Protein AF-A0A7C7WQS4-F1 (afdb_monomer)

Foldseek 3Di:
DWADPDPFKIWADPDPVVQVVCVVVVRGDFTWIWGADPVRDIDTDGHDRDDDDDDDDDDDDDDDDDDDDDDDDDDDDDDDDDDDDDDDDPDDPPDPVQDAFEEEEDQADPVLLVVLCVVVVHHYHYDPALLVGLEYEYEPVVVVVCDPRNVVNVVNVRHYHYFPDNHSVRSNVVVCVVSVVCPPDPVVLVVQVVVLVVQLVVQVVPDFKDKGFQDDPVSQVVSCVVLVVSVWDKDWDDDPPRITMMTGDD

pLDDT: mean 75.95, std 20.54, range [30.64, 96.19]

Sequence (250 aa):
MIEIQTRDRIAVHLDVAGAVDSLLRGNPLPPEIRSRDEAGEIRIEKGKPAFGRNRDPQGIRRTRGVEPQDSRQGRAAPQKAESDASGFTRSSDQKREHEVIRIYPYGVARNRLQQAAKRLGVPIVVEKNAGDAQVVVTLRTYFRKRQRPIVDAENSGVPVYVLRSNTVNQIERFLSGLFNLDVPRAKSDEDALRQTQDAIDAVLQGERWVELSPASSYIRRLQHQMARQADLQSYSHGKDPNRRVRIYRE

Nearest PDB structures (foldseek):
  7zw0-assembly1_sh  TM=4.831E-01  e=2.381E-03  Saccharomyces cerevisiae W303
  2fph-assembly1_X  TM=7.756E-01  e=1.360E-01  Streptococcus pneumoniae R6
  6yef-assembly1_h  TM=6.505E-01  e=9.912E-02  Staphylococcus aureus subsp. aureus NCTC 8325
  4v61-assembly1_AH  TM=5.668E-01  e=6.600E-01  Spinacia oleracea
  6tcb-assembly1_B  TM=5.937E-01  e=1.703E+00  Pseudomonas aeruginosa PAO1

Mean predicted aligned error: 20.78 Å

Radius of gyration: 27.92 Å; Cα contacts (8 Å, |Δi|>4): 337; chains: 1; bounding box: 64×48×82 Å

Secondary structure (DSSP, 8-state):
-EEEEETTEEEE-S-HHHHHHHHHTT-PPPPEEEEE-TTSPEEEEEPPP---S---------------------------------------SS------EEEEEESS-HHHHHHHHHHHT--EEE-SSSTT-SEEEEEHHHHTTT-HHHHHHHHTT--EEEESS--HHHHHHHHHHHTT----SHHHHHHHHHHHHHHHHHHHHT-SEEEPPP--HHHHHHHHHHHHHTT-EEEEES-TTS-EEEEE--

Solvent-accessible surface area (backbone atoms only — not comparable to full-atom values): 15326 Å² total; per-residue (Å²): 74,78,46,80,77,48,100,51,31,35,35,37,34,89,53,47,66,63,38,50,53,26,44,76,71,73,55,55,61,56,27,38,31,40,35,50,48,98,88,68,52,79,48,80,44,83,36,72,49,90,65,84,89,83,81,85,90,84,88,80,88,87,79,89,86,83,84,88,88,89,86,90,83,89,83,84,84,88,84,89,81,87,78,90,78,88,77,87,76,100,75,78,82,90,71,75,70,70,68,70,44,32,32,14,59,45,89,38,58,66,70,44,51,53,51,26,27,63,74,71,71,50,53,68,41,80,42,94,45,51,87,82,18,66,31,36,36,29,30,53,77,52,59,77,63,59,42,66,68,55,47,54,21,55,75,69,72,30,52,75,45,72,36,92,56,88,42,48,72,54,46,34,56,47,52,29,60,72,71,65,46,77,75,64,54,70,62,51,52,55,51,52,52,51,53,46,52,56,39,51,52,44,30,73,75,66,39,64,58,41,77,53,74,60,45,55,75,70,55,47,53,52,49,49,48,53,36,50,75,70,78,33,50,67,50,77,48,76,56,86,79,66,20,22,46,34,42,34,53,134

Structure (mmCIF, N/CA/C/O backbone):
data_AF-A0A7C7WQS4-F1
#
_entry.id   AF-A0A7C7WQS4-F1
#
loop_
_atom_site.group_PDB
_atom_site.id
_atom_site.type_symbol
_atom_site.label_atom_id
_atom_site.label_alt_id
_atom_site.label_comp_id
_atom_site.label_asym_id
_atom_site.label_entity_id
_atom_site.label_seq_id
_atom_site.pdbx_PDB_ins_code
_atom_site.Cartn_x
_atom_site.Cartn_y
_atom_site.Cartn_z
_atom_site.occupancy
_atom_site.B_iso_or_equiv
_atom_site.auth_seq_id
_atom_site.auth_comp_id
_atom_site.auth_asym_id
_atom_site.auth_atom_id
_atom_site.pdbx_PDB_model_num
ATOM 1 N N . MET A 1 1 ? 17.959 -15.221 20.290 1.00 81.56 1 MET A N 1
ATOM 2 C CA . MET A 1 1 ? 17.811 -14.225 19.202 1.00 81.56 1 MET A CA 1
ATOM 3 C C . MET A 1 1 ? 18.790 -13.100 19.470 1.00 81.56 1 MET A C 1
ATOM 5 O O . MET A 1 1 ? 18.904 -12.710 20.625 1.00 81.56 1 MET A O 1
ATOM 9 N N . ILE A 1 2 ? 19.502 -12.611 18.456 1.00 83.69 2 ILE A N 1
ATOM 10 C CA . ILE A 1 2 ? 20.471 -11.518 18.609 1.00 83.69 2 ILE A CA 1
ATOM 11 C C . ILE A 1 2 ? 20.010 -10.357 17.731 1.00 83.69 2 ILE A C 1
ATOM 13 O O . ILE A 1 2 ? 19.788 -10.542 16.539 1.00 83.69 2 ILE A O 1
ATOM 17 N N . GLU A 1 3 ? 19.852 -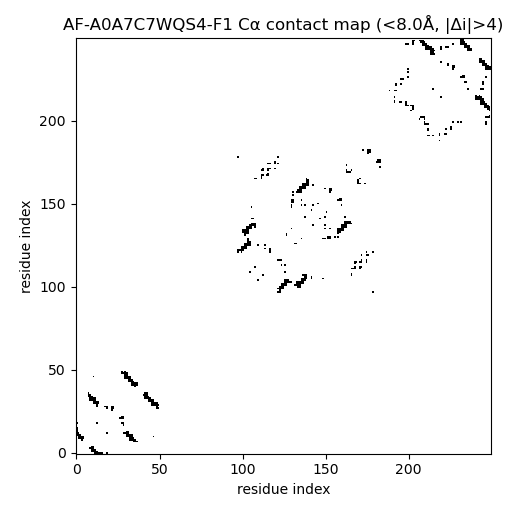9.179 18.323 1.00 83.25 3 GLU A N 1
ATOM 18 C CA . GLU A 1 3 ? 19.519 -7.934 17.638 1.00 83.25 3 GLU A CA 1
ATOM 19 C C . GLU A 1 3 ? 20.734 -7.002 17.690 1.00 83.25 3 GLU A C 1
ATOM 21 O O . GLU A 1 3 ? 21.254 -6.682 18.760 1.00 83.25 3 GLU A O 1
ATOM 26 N N . ILE A 1 4 ? 21.212 -6.577 16.523 1.00 86.12 4 ILE A N 1
ATOM 27 C CA . ILE A 1 4 ? 22.352 -5.664 16.411 1.00 86.12 4 ILE A CA 1
ATOM 28 C C . ILE A 1 4 ? 21.823 -4.233 16.537 1.00 86.12 4 ILE A C 1
ATOM 30 O O . ILE A 1 4 ? 21.069 -3.784 15.676 1.00 86.12 4 ILE A O 1
ATOM 34 N N . GLN A 1 5 ? 22.207 -3.518 17.600 1.00 80.44 5 GLN A N 1
ATOM 35 C CA . GLN A 1 5 ? 21.802 -2.120 17.804 1.00 80.44 5 GLN A CA 1
ATOM 36 C C . GLN A 1 5 ? 22.812 -1.155 17.179 1.00 80.44 5 GLN A C 1
ATOM 38 O O . GLN A 1 5 ? 22.435 -0.241 16.450 1.00 80.44 5 GLN A O 1
ATOM 43 N N . THR A 1 6 ? 24.100 -1.365 17.447 1.00 83.75 6 THR A N 1
ATOM 44 C CA . THR A 1 6 ? 25.217 -0.647 16.817 1.00 83.75 6 THR A CA 1
ATOM 45 C C . THR A 1 6 ? 26.385 -1.610 16.605 1.00 83.75 6 THR A C 1
ATOM 47 O O . THR A 1 6 ? 26.329 -2.759 17.043 1.00 83.75 6 THR A O 1
ATOM 50 N N . ARG A 1 7 ? 27.453 -1.156 15.935 1.00 82.88 7 ARG A N 1
ATOM 51 C CA . ARG A 1 7 ? 28.647 -1.977 15.661 1.00 82.88 7 ARG A CA 1
ATOM 52 C C . ARG A 1 7 ? 29.225 -2.630 16.924 1.00 82.88 7 ARG A C 1
ATOM 54 O O . ARG A 1 7 ? 29.624 -3.786 16.869 1.00 82.88 7 ARG A O 1
ATOM 61 N N . ASP A 1 8 ? 29.173 -1.916 18.047 1.00 83.81 8 ASP A N 1
ATOM 62 C CA . ASP A 1 8 ? 29.753 -2.338 19.325 1.00 83.81 8 ASP A CA 1
ATOM 63 C C . ASP A 1 8 ? 28.692 -2.622 20.404 1.00 83.81 8 ASP A C 1
ATOM 65 O O . ASP A 1 8 ? 29.016 -2.713 21.587 1.00 83.81 8 ASP A O 1
ATOM 69 N N . ARG A 1 9 ? 27.410 -2.761 20.026 1.00 84.38 9 ARG A N 1
ATOM 70 C CA . ARG A 1 9 ? 26.302 -3.019 20.961 1.00 84.38 9 ARG A CA 1
ATOM 71 C C . ARG A 1 9 ? 25.269 -3.973 20.375 1.00 84.38 9 ARG A C 1
ATOM 73 O O . ARG A 1 9 ? 24.619 -3.673 19.372 1.00 84.38 9 ARG A O 1
ATOM 80 N N . ILE A 1 10 ? 25.038 -5.077 21.074 1.00 87.94 10 ILE A N 1
ATOM 81 C CA . ILE A 1 10 ? 24.071 -6.106 20.690 1.00 87.94 10 ILE A CA 1
ATOM 82 C C . ILE A 1 10 ? 23.104 -6.408 21.835 1.00 87.94 10 ILE A C 1
ATOM 84 O O . ILE A 1 10 ? 23.468 -6.350 23.008 1.00 87.94 10 ILE A O 1
ATOM 88 N N . ALA A 1 11 ? 21.866 -6.738 21.492 1.00 87.12 11 ALA A N 1
ATOM 89 C CA . ALA A 1 11 ? 20.853 -7.237 22.407 1.00 87.12 11 ALA A CA 1
ATOM 90 C C . ALA A 1 11 ? 20.684 -8.746 22.193 1.00 87.12 11 ALA A C 1
ATOM 92 O O . ALA A 1 11 ? 20.449 -9.210 21.080 1.00 87.12 11 ALA A O 1
ATOM 93 N N . VAL A 1 12 ? 20.824 -9.522 23.260 1.00 85.50 12 VAL A N 1
ATOM 94 C CA . VAL A 1 12 ? 20.816 -10.981 23.243 1.00 85.50 12 VAL A CA 1
ATOM 95 C C . VAL A 1 12 ? 19.625 -11.475 24.052 1.00 85.50 12 VAL A C 1
ATOM 97 O O . VAL A 1 12 ? 19.514 -11.242 25.253 1.00 85.50 12 VAL A O 1
ATOM 100 N N . HIS A 1 13 ? 18.735 -12.198 23.388 1.00 84.12 13 HIS A N 1
ATOM 101 C CA . HIS A 1 13 ? 17.693 -12.987 24.029 1.00 84.12 13 HIS A CA 1
ATOM 102 C C . HIS A 1 13 ? 18.191 -14.422 24.172 1.00 84.12 13 HIS A C 1
ATOM 104 O O . HIS A 1 13 ? 18.324 -15.123 23.159 1.00 84.12 13 HIS A O 1
ATOM 110 N N . LEU A 1 14 ? 18.473 -14.821 25.416 1.00 80.06 14 LEU A N 1
ATOM 111 C CA . LEU A 1 14 ? 18.965 -16.155 25.776 1.00 80.06 14 LEU A CA 1
ATOM 112 C C . LEU A 1 14 ? 17.971 -17.252 25.375 1.00 80.06 14 LEU A C 1
ATOM 114 O O . LEU A 1 14 ? 18.359 -18.215 24.723 1.00 80.06 14 LEU A O 1
ATOM 118 N N . ASP A 1 15 ? 16.687 -17.061 25.693 1.00 83.12 15 ASP A N 1
ATOM 119 C CA . ASP A 1 15 ? 15.608 -17.946 25.254 1.00 83.12 15 ASP A CA 1
ATOM 120 C C . ASP A 1 15 ? 14.934 -17.382 24.000 1.00 83.12 15 ASP A C 1
ATOM 122 O O . ASP A 1 15 ? 14.201 -16.391 24.041 1.00 83.12 15 ASP A O 1
ATOM 126 N N . VAL A 1 16 ? 15.214 -18.014 22.862 1.00 81.31 16 VAL A N 1
ATOM 127 C CA . VAL A 1 16 ? 14.674 -17.605 21.562 1.00 81.31 16 VAL A CA 1
ATOM 128 C C . VAL A 1 16 ? 13.174 -17.866 21.486 1.00 81.31 16 VAL A C 1
ATOM 130 O O . VAL A 1 16 ? 12.436 -16.995 21.028 1.00 81.31 16 VAL A O 1
ATOM 133 N N . ALA A 1 17 ? 12.726 -19.038 21.938 1.00 81.00 17 ALA A N 1
ATOM 134 C CA . ALA A 1 17 ? 11.334 -19.452 21.826 1.00 81.00 17 ALA A CA 1
ATOM 135 C C . ALA A 1 17 ? 10.453 -18.602 22.746 1.00 81.00 17 ALA A C 1
ATOM 137 O O . ALA A 1 17 ? 9.469 -18.021 22.286 1.00 81.00 17 ALA A O 1
ATOM 138 N N . GLY A 1 18 ? 10.868 -18.432 24.006 1.00 81.50 18 GLY A N 1
ATOM 139 C CA . GLY A 1 18 ? 10.177 -17.572 24.962 1.00 81.50 18 GLY A CA 1
ATOM 140 C C . GLY A 1 18 ? 10.159 -16.103 24.540 1.00 81.50 18 GLY A C 1
ATOM 141 O O . GLY A 1 18 ? 9.138 -15.434 24.698 1.00 81.50 18 GLY A O 1
ATOM 142 N N . ALA A 1 19 ? 11.242 -15.588 23.945 1.00 79.62 19 ALA A N 1
ATOM 143 C CA . ALA A 1 19 ? 11.277 -14.211 23.454 1.00 79.62 19 ALA A CA 1
ATOM 144 C C . ALA A 1 19 ? 10.326 -13.981 22.272 1.00 79.62 19 ALA A C 1
ATOM 146 O O . ALA A 1 19 ? 9.640 -12.960 22.252 1.00 79.62 19 ALA A O 1
ATOM 147 N N . VAL A 1 20 ? 10.249 -14.916 21.319 1.00 78.56 20 VAL A N 1
ATOM 148 C CA . VAL A 1 20 ? 9.335 -14.817 20.170 1.00 78.56 20 VAL A CA 1
ATOM 149 C C . VAL A 1 20 ? 7.883 -14.965 20.616 1.00 78.56 20 VAL A C 1
ATOM 151 O O . VAL A 1 20 ? 7.063 -14.126 20.258 1.00 78.56 20 VAL A O 1
ATOM 154 N N . ASP A 1 21 ? 7.562 -15.961 21.444 1.00 80.12 21 ASP A N 1
ATOM 155 C CA . ASP A 1 21 ? 6.203 -16.167 21.961 1.00 80.12 21 ASP A CA 1
ATOM 156 C C . ASP A 1 21 ? 5.728 -14.961 22.790 1.00 80.12 21 ASP A C 1
ATOM 158 O O . ASP A 1 21 ? 4.644 -14.424 22.562 1.00 80.12 21 ASP A O 1
ATOM 162 N N . SER A 1 22 ? 6.578 -14.436 23.676 1.00 77.75 22 SER A N 1
ATOM 163 C CA . SER A 1 22 ? 6.242 -13.264 24.493 1.00 77.75 22 SER A CA 1
ATOM 164 C C . SER A 1 22 ? 6.134 -11.979 23.659 1.00 77.75 22 SER A C 1
ATOM 166 O O . SER A 1 22 ? 5.290 -11.125 23.939 1.00 77.75 22 SER A O 1
ATOM 168 N N . LEU A 1 23 ? 6.933 -11.848 22.593 1.00 81.06 23 LEU A N 1
ATOM 169 C CA . LEU A 1 23 ? 6.825 -10.753 21.626 1.00 81.06 23 LEU A CA 1
ATOM 170 C C . LEU A 1 23 ? 5.518 -10.837 20.821 1.00 81.06 23 LEU A C 1
ATOM 172 O O . LEU A 1 23 ? 4.841 -9.820 20.667 1.00 81.06 23 LEU A O 1
ATOM 176 N N . LEU A 1 24 ? 5.125 -12.035 20.375 1.00 82.12 24 LEU A N 1
ATOM 177 C CA . LEU A 1 24 ? 3.849 -12.283 19.694 1.00 82.12 24 LEU A CA 1
ATOM 178 C C . LEU A 1 24 ? 2.644 -12.041 20.620 1.00 82.12 24 LEU A C 1
ATOM 180 O O . LEU A 1 24 ? 1.609 -11.562 20.162 1.00 82.12 24 LEU A O 1
ATOM 184 N N . ARG A 1 25 ? 2.794 -12.286 21.929 1.00 79.38 25 ARG A N 1
ATOM 185 C CA . ARG A 1 25 ? 1.792 -11.984 22.971 1.00 79.38 25 ARG A CA 1
ATOM 186 C C . ARG A 1 25 ? 1.810 -10.529 23.462 1.00 79.38 25 ARG A C 1
ATOM 188 O O . ARG A 1 25 ? 1.009 -10.169 24.321 1.00 79.38 25 ARG A O 1
ATOM 195 N N . GLY A 1 26 ? 2.703 -9.685 22.940 1.00 75.06 26 GLY A N 1
ATOM 196 C CA . GLY A 1 26 ? 2.774 -8.257 23.270 1.00 75.06 26 GLY A CA 1
ATOM 197 C C . GLY A 1 26 ? 3.474 -7.905 24.592 1.00 75.06 26 GLY A C 1
ATOM 198 O O . GLY A 1 26 ? 3.412 -6.749 25.005 1.00 75.06 26 GLY A O 1
ATOM 199 N N . ASN A 1 27 ? 4.167 -8.853 25.230 1.00 77.25 27 ASN A N 1
ATOM 200 C CA . ASN A 1 27 ? 4.917 -8.671 26.478 1.00 77.25 27 ASN A CA 1
ATOM 201 C C . ASN A 1 27 ? 6.396 -9.069 26.284 1.00 77.25 27 ASN A C 1
ATOM 203 O O . ASN A 1 27 ? 6.797 -10.147 26.705 1.00 77.25 27 ASN A O 1
ATOM 207 N N . PRO A 1 28 ? 7.241 -8.243 25.648 1.00 78.00 28 PRO A N 1
ATOM 208 C CA . PRO A 1 28 ? 8.604 -8.614 25.306 1.00 78.00 28 PRO A CA 1
ATOM 209 C C . PRO A 1 28 ? 9.455 -8.803 26.563 1.00 78.00 28 PRO A C 1
ATOM 211 O O . PRO A 1 28 ? 9.459 -7.967 27.471 1.00 78.00 28 PRO A O 1
ATOM 214 N N . LEU A 1 29 ? 10.217 -9.896 26.582 1.00 77.12 29 LEU A N 1
ATOM 215 C CA . LEU A 1 29 ? 11.184 -10.168 27.636 1.00 77.12 29 LEU A CA 1
ATOM 216 C C . LEU A 1 29 ? 12.372 -9.195 27.536 1.00 77.12 29 LEU A C 1
ATOM 218 O O . LEU A 1 29 ? 12.799 -8.863 26.425 1.00 77.12 29 LEU A O 1
ATOM 222 N N . PRO A 1 30 ? 12.926 -8.734 28.671 1.00 78.19 30 PRO A N 1
ATOM 223 C CA . PRO A 1 30 ? 14.105 -7.877 28.672 1.00 78.19 30 PRO A CA 1
ATOM 224 C C . PRO A 1 30 ? 15.312 -8.608 28.053 1.00 78.19 30 PRO A C 1
ATOM 226 O O . PRO A 1 30 ? 15.661 -9.689 28.533 1.00 78.19 30 PRO A O 1
ATOM 229 N N . PRO A 1 31 ? 15.959 -8.053 27.011 1.00 85.19 31 PRO A N 1
ATOM 230 C CA . PRO A 1 31 ? 17.180 -8.633 26.457 1.00 85.19 31 PRO A CA 1
ATOM 231 C C . PRO A 1 31 ? 18.394 -8.369 27.354 1.00 85.19 31 PRO A C 1
ATOM 233 O O . PRO A 1 31 ? 18.441 -7.372 28.073 1.00 85.19 31 PRO A O 1
ATOM 236 N N . GLU A 1 32 ? 19.428 -9.199 27.247 1.00 85.62 32 GLU A N 1
ATOM 237 C CA . GLU A 1 32 ? 20.766 -8.859 27.735 1.00 85.62 32 GLU A CA 1
ATOM 238 C C . GLU A 1 32 ? 21.459 -7.947 26.723 1.00 85.62 32 GLU A C 1
ATOM 240 O O . GLU A 1 32 ? 21.655 -8.325 25.572 1.00 85.62 32 GLU A O 1
ATOM 245 N N . ILE A 1 33 ? 21.851 -6.746 27.127 1.00 86.62 33 ILE A N 1
ATOM 246 C CA . ILE A 1 33 ? 22.668 -5.868 26.296 1.00 86.62 33 ILE A CA 1
ATOM 247 C C . ILE A 1 33 ? 24.130 -6.207 26.544 1.00 86.62 33 ILE A C 1
ATOM 249 O O . ILE A 1 33 ? 24.596 -6.183 27.682 1.00 86.62 33 ILE A O 1
ATOM 253 N N . ARG A 1 34 ? 24.857 -6.499 25.469 1.00 85.06 34 ARG A N 1
ATOM 254 C CA . ARG A 1 34 ? 26.307 -6.669 25.492 1.00 85.06 34 ARG A CA 1
ATOM 255 C C . ARG A 1 34 ? 26.934 -5.553 24.676 1.00 85.06 34 ARG A C 1
ATOM 257 O O . ARG A 1 34 ? 26.579 -5.374 23.509 1.00 85.06 34 ARG A O 1
ATOM 264 N N . SER A 1 35 ? 27.829 -4.791 25.293 1.00 84.44 35 SER A N 1
ATOM 265 C CA . SER A 1 35 ? 28.578 -3.723 24.629 1.00 84.44 35 SER A CA 1
ATOM 266 C C . SER A 1 35 ? 30.072 -3.959 24.739 1.00 84.44 35 SER A C 1
ATOM 268 O O . SER A 1 35 ? 30.543 -4.400 25.787 1.00 84.44 35 SER A O 1
ATOM 270 N N . ARG A 1 36 ? 30.800 -3.636 23.674 1.00 84.62 36 ARG A N 1
ATOM 271 C CA . ARG A 1 36 ? 32.260 -3.677 23.637 1.00 84.62 36 ARG A CA 1
ATOM 272 C C . ARG A 1 36 ? 32.818 -2.276 23.864 1.00 84.62 36 ARG A C 1
ATOM 274 O O . ARG A 1 36 ? 32.329 -1.335 23.243 1.00 84.62 36 ARG A O 1
ATOM 281 N N . ASP A 1 37 ? 33.791 -2.131 24.757 1.00 79.69 37 ASP A N 1
ATOM 282 C CA . ASP A 1 37 ? 34.498 -0.860 24.950 1.00 79.69 37 ASP A CA 1
ATOM 283 C C . ASP A 1 37 ? 35.738 -0.731 24.043 1.00 79.69 37 ASP A C 1
ATOM 285 O O . ASP A 1 37 ? 36.099 -1.655 23.312 1.00 79.69 37 ASP A O 1
ATOM 289 N N . GLU A 1 38 ? 36.367 0.449 24.046 1.00 75.12 38 GLU A N 1
ATOM 290 C CA . GLU A 1 38 ? 37.520 0.779 23.189 1.00 75.12 38 GLU A CA 1
ATOM 291 C C . GLU A 1 38 ? 38.772 -0.060 23.507 1.00 75.12 38 GLU A C 1
ATOM 293 O O . GLU A 1 38 ? 39.636 -0.224 22.648 1.00 75.12 38 GLU A O 1
ATOM 298 N N . ALA A 1 39 ? 38.846 -0.644 24.709 1.00 75.38 39 ALA A N 1
ATOM 299 C CA . ALA A 1 39 ? 39.884 -1.597 25.104 1.00 75.38 39 ALA A CA 1
ATOM 300 C C . ALA A 1 39 ? 39.569 -3.041 24.661 1.00 75.38 39 ALA A C 1
ATOM 302 O O . ALA A 1 39 ? 40.410 -3.928 24.794 1.00 75.38 39 ALA A O 1
ATOM 303 N N . GLY A 1 40 ? 38.379 -3.281 24.097 1.00 71.81 40 GLY A N 1
ATOM 304 C CA . GLY A 1 40 ? 37.939 -4.577 23.591 1.00 71.81 40 GLY A CA 1
ATOM 305 C C . GLY A 1 40 ? 37.203 -5.454 24.609 1.00 71.81 40 GLY A C 1
ATOM 306 O O . GLY A 1 40 ? 36.800 -6.560 24.231 1.00 71.81 40 GLY A O 1
ATOM 307 N N . GLU A 1 41 ? 36.978 -4.968 25.833 1.00 76.62 41 GLU A N 1
ATOM 308 C CA . GLU A 1 41 ? 36.307 -5.676 26.926 1.00 76.62 41 GLU A CA 1
ATOM 309 C C . GLU A 1 41 ? 34.778 -5.657 26.762 1.00 76.62 41 GLU A C 1
ATOM 311 O O . GLU A 1 41 ? 34.181 -4.690 26.275 1.00 76.62 41 GLU A O 1
ATOM 316 N N . ILE A 1 42 ? 34.115 -6.752 27.157 1.00 79.38 42 ILE A N 1
ATOM 317 C CA . ILE A 1 42 ? 32.663 -6.932 26.994 1.00 79.38 42 ILE A CA 1
ATOM 318 C C . ILE A 1 42 ? 31.947 -6.648 28.313 1.00 79.38 42 ILE A C 1
ATOM 320 O O . ILE A 1 42 ? 32.125 -7.357 29.301 1.00 79.38 42 ILE A O 1
ATOM 324 N N . ARG A 1 43 ? 31.043 -5.666 28.303 1.00 77.25 43 ARG A N 1
ATOM 325 C CA . ARG A 1 43 ? 30.155 -5.353 29.432 1.00 77.25 43 ARG A CA 1
ATOM 326 C C . ARG A 1 43 ? 28.763 -5.917 29.178 1.00 77.25 43 ARG A C 1
ATOM 328 O O . ARG A 1 43 ? 28.197 -5.702 28.105 1.00 77.25 43 ARG A O 1
ATOM 335 N N . ILE A 1 44 ? 28.226 -6.641 30.161 1.00 81.44 44 ILE A N 1
ATOM 336 C CA . ILE A 1 44 ? 26.907 -7.284 30.097 1.00 81.44 44 ILE A CA 1
ATOM 337 C C . ILE A 1 44 ? 25.958 -6.578 31.065 1.00 81.44 44 ILE A C 1
ATOM 339 O O . ILE A 1 44 ? 26.205 -6.531 32.267 1.00 81.44 44 ILE A O 1
ATOM 343 N N . GLU A 1 45 ? 24.845 -6.072 30.543 1.00 77.94 45 GLU A N 1
ATOM 344 C CA . GLU A 1 45 ? 23.803 -5.397 31.314 1.00 77.94 45 GLU A CA 1
ATOM 345 C C . GLU A 1 45 ? 22.422 -5.974 30.984 1.00 77.94 45 GLU A C 1
ATOM 347 O O . GLU A 1 45 ? 22.129 -6.314 29.838 1.00 77.94 45 GLU A O 1
ATOM 352 N N . LYS A 1 46 ? 21.516 -6.051 31.967 1.00 71.25 46 LYS A N 1
ATOM 353 C CA . LYS A 1 46 ? 20.110 -6.393 31.694 1.00 71.25 46 LYS A CA 1
ATOM 354 C C . LYS A 1 46 ? 19.401 -5.182 31.084 1.00 71.25 46 LYS A C 1
ATOM 356 O O . LYS A 1 46 ? 19.209 -4.160 31.742 1.00 71.25 46 LYS A O 1
ATOM 361 N N . GLY A 1 47 ? 19.010 -5.300 29.819 1.00 67.06 47 GLY A N 1
ATOM 362 C CA . GLY A 1 47 ? 18.272 -4.283 29.085 1.00 67.06 47 GLY A CA 1
ATOM 363 C C . GLY A 1 47 ? 16.844 -4.123 29.598 1.00 67.06 47 GLY A C 1
ATOM 364 O O . GLY A 1 47 ? 16.231 -5.047 30.127 1.00 67.06 47 GLY A O 1
ATOM 365 N N . LYS A 1 48 ? 16.277 -2.929 29.425 1.00 61.84 48 LYS A N 1
ATOM 366 C CA . LYS A 1 48 ? 14.843 -2.711 29.651 1.00 61.84 48 LYS A CA 1
ATOM 367 C C . LYS A 1 48 ? 14.057 -3.327 28.485 1.00 61.84 48 LYS A C 1
ATOM 369 O O . LYS A 1 48 ? 14.531 -3.232 27.351 1.00 61.84 48 LYS A O 1
ATOM 374 N N . PRO A 1 49 ? 12.865 -3.908 28.719 1.00 57.91 49 PRO A N 1
ATOM 375 C CA . PRO A 1 49 ? 12.008 -4.355 27.628 1.00 57.91 49 PRO A CA 1
ATOM 376 C C . PRO A 1 49 ? 11.689 -3.145 26.746 1.00 57.91 49 PRO A C 1
ATOM 378 O O . PRO A 1 49 ? 11.191 -2.120 27.225 1.00 57.91 49 PRO A O 1
ATOM 381 N N . ALA A 1 50 ? 12.060 -3.218 25.471 1.00 55.12 50 ALA A N 1
ATOM 382 C CA . ALA A 1 50 ? 11.916 -2.099 24.558 1.00 55.12 50 ALA A CA 1
ATOM 383 C C . ALA A 1 50 ? 10.443 -1.939 24.154 1.00 55.12 50 ALA A C 1
ATOM 385 O O . ALA A 1 50 ? 9.988 -2.476 23.151 1.00 55.12 50 ALA A O 1
ATOM 386 N N . PHE A 1 51 ? 9.701 -1.135 24.916 1.00 54.16 51 PHE A N 1
ATOM 387 C CA . PHE A 1 51 ? 8.578 -0.378 24.378 1.00 54.16 51 PHE A CA 1
ATOM 388 C C . PHE A 1 51 ? 8.894 1.114 24.441 1.00 54.16 51 PHE A C 1
ATOM 390 O O . PHE A 1 51 ? 9.407 1.623 25.438 1.00 54.16 51 PHE A O 1
ATOM 397 N N . GLY A 1 52 ? 8.606 1.803 23.333 1.00 45.12 52 GLY A N 1
ATOM 398 C CA . GLY A 1 52 ? 8.819 3.235 23.156 1.00 45.12 52 GLY A CA 1
ATOM 399 C C . GLY A 1 52 ? 8.343 4.049 24.358 1.00 45.12 52 GLY A C 1
ATOM 400 O O . GLY A 1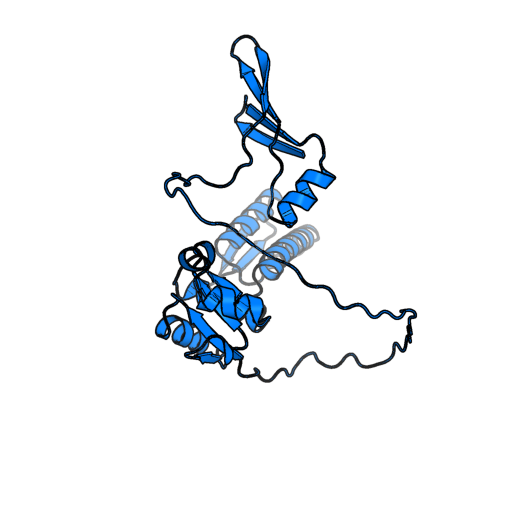 52 ? 7.203 3.929 24.804 1.00 45.12 52 GLY A O 1
ATOM 401 N N . ARG A 1 53 ? 9.270 4.869 24.853 1.00 39.78 53 ARG A N 1
ATOM 402 C CA . ARG A 1 53 ? 9.135 5.836 25.941 1.00 39.78 53 ARG A CA 1
ATOM 403 C C . ARG A 1 53 ? 7.816 6.614 25.856 1.00 39.78 53 ARG A C 1
ATOM 405 O O . ARG A 1 53 ? 7.551 7.274 24.854 1.00 39.78 53 ARG A O 1
ATOM 412 N N . ASN A 1 54 ? 7.007 6.519 26.907 1.00 36.88 54 ASN A N 1
ATOM 413 C CA . ASN A 1 54 ? 6.595 7.653 27.743 1.00 36.88 54 ASN A CA 1
ATOM 414 C C . ASN A 1 54 ? 5.634 7.144 28.819 1.00 36.88 54 ASN A C 1
ATOM 416 O O . ASN A 1 54 ? 4.450 6.921 28.572 1.00 36.88 54 ASN A O 1
ATOM 420 N N . ARG A 1 55 ? 6.168 6.952 30.023 1.00 35.84 55 ARG A N 1
ATOM 421 C CA . ARG A 1 55 ? 5.388 6.732 31.235 1.00 35.84 55 ARG A CA 1
ATOM 422 C C . ARG A 1 55 ? 6.046 7.561 32.328 1.00 35.84 55 ARG A C 1
ATOM 424 O O . ARG A 1 55 ? 7.002 7.098 32.940 1.00 35.84 55 ARG A O 1
ATOM 431 N N . ASP A 1 56 ? 5.552 8.779 32.519 1.00 33.06 56 ASP A N 1
ATOM 432 C CA . ASP A 1 56 ? 5.731 9.475 33.789 1.00 33.06 56 ASP A CA 1
ATOM 433 C C . ASP A 1 56 ? 4.670 8.968 34.780 1.00 33.06 56 ASP A C 1
ATOM 435 O O . ASP A 1 56 ? 3.517 8.759 34.379 1.00 33.06 56 ASP A O 1
ATOM 439 N N . PRO A 1 57 ? 5.028 8.714 36.052 1.00 46.81 57 PRO A N 1
ATOM 440 C CA . PRO A 1 57 ? 4.139 8.107 37.028 1.00 46.81 57 PRO A CA 1
ATOM 441 C C . PRO A 1 57 ? 3.657 9.148 38.045 1.00 46.81 57 PRO A C 1
ATOM 443 O O . PRO A 1 57 ? 4.412 9.562 38.919 1.00 46.81 57 PRO A O 1
ATOM 446 N N . GLN A 1 58 ? 2.383 9.536 37.994 1.00 40.66 58 GLN A N 1
ATOM 447 C CA . GLN A 1 58 ? 1.729 10.236 39.105 1.00 40.66 58 GLN A CA 1
ATOM 448 C C . GLN A 1 58 ? 0.271 9.787 39.240 1.00 40.66 58 GLN A C 1
ATOM 450 O O . GLN A 1 58 ? -0.494 9.842 38.281 1.00 40.66 58 GLN A O 1
ATOM 455 N N . GLY A 1 59 ? -0.104 9.330 40.438 1.00 34.19 59 GLY A N 1
ATOM 456 C CA . GLY A 1 59 ? -1.484 8.978 40.784 1.00 34.19 59 GLY A CA 1
ATOM 457 C C . GLY A 1 59 ? -1.574 7.913 41.874 1.00 34.19 59 GLY A C 1
ATOM 458 O O . GLY A 1 59 ? -1.584 6.720 41.600 1.00 34.19 59 GLY A O 1
ATOM 459 N N . ILE A 1 60 ? -1.608 8.367 43.120 1.00 40.16 60 ILE A N 1
ATOM 460 C CA . ILE A 1 60 ? -1.540 7.626 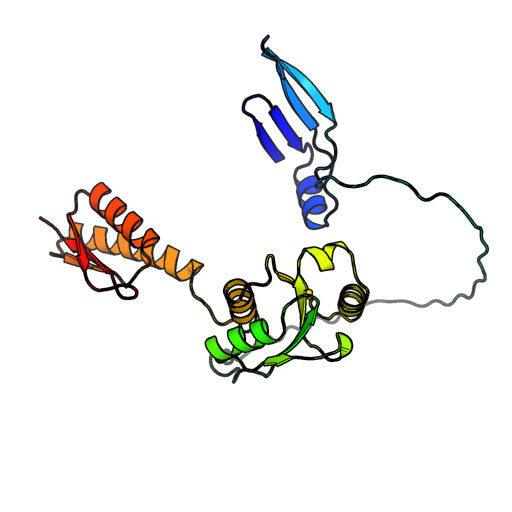44.383 1.00 40.16 60 ILE A CA 1
ATOM 461 C C . ILE A 1 60 ? -2.959 7.406 44.954 1.00 40.16 60 ILE A C 1
ATOM 463 O O . ILE A 1 60 ? -3.684 8.386 45.052 1.00 40.16 60 ILE A O 1
ATOM 467 N N . ARG A 1 61 ? -3.248 6.181 45.460 1.00 33.69 61 ARG A N 1
ATOM 468 C CA . ARG A 1 61 ? -4.202 5.799 46.559 1.00 33.69 61 ARG A CA 1
ATOM 469 C C . ARG A 1 61 ? -5.706 6.088 46.340 1.00 33.69 61 ARG A C 1
ATOM 471 O O . ARG A 1 61 ? -6.051 7.052 45.691 1.00 33.69 61 ARG A O 1
ATOM 478 N N . ARG A 1 62 ? -6.710 5.393 46.895 1.00 35.34 62 ARG A N 1
ATOM 479 C CA . ARG A 1 62 ? -6.991 4.331 47.907 1.00 35.34 62 ARG A CA 1
ATOM 480 C C . ARG A 1 62 ? -8.475 3.941 47.615 1.00 35.34 62 ARG A C 1
ATOM 482 O O . ARG A 1 62 ? -9.190 4.800 47.122 1.00 35.34 62 ARG A O 1
ATOM 489 N N . THR A 1 63 ? -8.988 2.717 47.763 1.00 33.75 63 THR A N 1
ATOM 490 C CA . THR A 1 63 ? -9.418 1.990 48.989 1.00 33.75 63 THR A CA 1
ATOM 491 C C . THR A 1 63 ? -9.956 0.614 48.522 1.00 33.75 63 THR A C 1
ATOM 493 O O . THR A 1 63 ? -10.645 0.568 47.512 1.00 33.75 63 THR A O 1
ATOM 496 N N . ARG A 1 64 ? -9.541 -0.541 49.078 1.00 33.50 64 ARG A N 1
ATOM 497 C CA . ARG A 1 64 ? -10.171 -1.263 50.221 1.00 33.50 64 ARG A CA 1
ATOM 498 C C . ARG A 1 64 ? -11.692 -1.416 50.017 1.00 33.50 64 ARG A C 1
ATOM 500 O O . ARG A 1 64 ? -12.355 -0.394 49.988 1.00 33.50 64 ARG A O 1
ATOM 507 N N . GLY A 1 65 ? -12.335 -2.578 49.921 1.00 32.12 65 GLY A N 1
ATOM 508 C CA . GLY A 1 65 ? -12.026 -3.999 50.119 1.00 32.12 65 GLY A CA 1
ATOM 509 C C . GLY A 1 65 ? -13.372 -4.719 50.381 1.00 32.12 65 GLY A C 1
ATOM 510 O O . GLY A 1 65 ? -14.347 -4.031 50.675 1.00 32.12 65 GLY A O 1
ATOM 511 N N . VAL A 1 66 ? -13.373 -6.060 50.344 1.00 34.69 66 VAL A N 1
ATOM 512 C CA . VAL A 1 66 ? -14.423 -7.019 50.794 1.00 34.69 66 VAL A CA 1
ATOM 513 C C . VAL A 1 66 ? -15.226 -7.714 49.671 1.00 34.69 66 VAL A C 1
ATOM 515 O O . VAL A 1 66 ? -16.262 -7.243 49.221 1.00 34.69 66 VAL A O 1
ATOM 518 N N . GLU A 1 67 ? -14.729 -8.891 49.280 1.00 31.72 67 GLU A N 1
ATOM 519 C CA . GLU A 1 67 ? -15.498 -10.129 49.012 1.00 31.72 67 GLU A CA 1
ATOM 520 C C . GLU A 1 67 ? -15.578 -10.949 50.336 1.00 31.72 67 GLU A C 1
ATOM 522 O O . GLU A 1 67 ? -14.946 -10.501 51.302 1.00 31.72 67 GLU A O 1
ATOM 527 N N . PRO A 1 68 ? -16.195 -12.157 50.447 1.00 48.62 68 PRO A N 1
ATOM 528 C CA . PRO A 1 68 ? -16.929 -12.979 49.456 1.00 48.62 68 PRO A CA 1
ATOM 529 C C . PRO A 1 68 ? -18.250 -13.597 49.990 1.00 48.62 68 PRO A C 1
ATOM 531 O O . PRO A 1 68 ? -18.464 -13.675 51.198 1.00 48.62 68 PRO A O 1
ATOM 534 N N . GLN A 1 69 ? -19.076 -14.197 49.117 1.00 35.38 69 GLN A N 1
ATOM 535 C CA . GLN A 1 69 ? -19.767 -15.431 49.521 1.00 35.38 69 GLN A CA 1
ATOM 536 C C . GLN A 1 69 ? -20.084 -16.405 48.377 1.00 35.38 69 GLN A C 1
ATOM 538 O O . GLN A 1 69 ? -20.523 -16.048 47.290 1.00 35.38 69 GLN A O 1
ATOM 543 N N . ASP A 1 70 ? -19.786 -17.648 48.733 1.00 31.09 70 ASP A N 1
ATOM 544 C CA . ASP A 1 70 ? -19.748 -18.935 48.053 1.00 31.09 70 ASP A CA 1
ATOM 545 C C . ASP A 1 70 ? -21.145 -19.455 47.656 1.00 31.09 70 ASP A C 1
ATOM 547 O O . ASP A 1 70 ? -22.106 -19.288 48.407 1.00 31.09 70 ASP A O 1
ATOM 551 N N . SER A 1 71 ? -21.256 -20.155 46.523 1.00 38.12 71 SER A N 1
ATOM 552 C CA . SER A 1 71 ? -22.292 -21.175 46.282 1.00 38.12 71 SER A CA 1
ATOM 553 C C . SER A 1 71 ? -21.883 -22.090 45.130 1.00 38.12 71 SER A C 1
ATOM 555 O O . SER A 1 71 ? -21.759 -21.690 43.976 1.00 38.12 71 SER A O 1
ATOM 557 N N . ARG A 1 72 ? -21.670 -23.349 45.502 1.00 36.66 72 ARG A N 1
ATOM 558 C CA . ARG A 1 72 ? -21.149 -24.475 44.727 1.00 36.66 72 ARG A CA 1
ATOM 559 C C . ARG A 1 72 ? -22.248 -25.194 43.942 1.00 36.66 72 ARG A C 1
ATOM 561 O O . ARG A 1 72 ? -23.317 -25.414 44.497 1.00 36.66 72 ARG A O 1
ATOM 568 N N . GLN A 1 73 ? -21.902 -25.684 42.746 1.00 38.88 73 GLN A N 1
ATOM 569 C CA . GLN A 1 73 ? -22.316 -26.950 42.088 1.00 38.88 73 GLN A CA 1
ATOM 570 C C . GLN A 1 73 ? -21.906 -26.827 40.602 1.00 38.88 73 GLN A C 1
ATOM 572 O O . GLN A 1 73 ? -22.306 -25.880 39.949 1.00 38.88 73 GLN A O 1
ATOM 577 N N . GLY A 1 74 ? -21.083 -27.646 39.947 1.00 30.64 74 GLY A N 1
ATOM 578 C CA . GLY A 1 74 ? -20.569 -28.975 40.237 1.00 30.64 74 GLY A CA 1
ATOM 579 C C . GLY A 1 74 ? -21.186 -30.024 39.308 1.00 30.64 74 GLY A C 1
ATOM 580 O O . GLY A 1 74 ? -21.997 -30.790 39.807 1.00 30.64 74 GLY A O 1
ATOM 581 N N . ARG A 1 75 ? -20.802 -30.102 38.012 1.00 33.19 75 ARG A N 1
ATOM 582 C CA . ARG A 1 75 ? -20.676 -31.386 37.269 1.00 33.19 75 ARG A CA 1
ATOM 583 C C . ARG A 1 75 ? -20.073 -31.290 35.848 1.00 33.19 75 ARG A C 1
ATOM 585 O O . ARG A 1 75 ? -20.637 -30.655 34.972 1.00 33.19 75 ARG A O 1
ATOM 592 N N . ALA A 1 76 ? -18.954 -32.003 35.684 1.00 30.97 76 ALA A N 1
ATOM 593 C CA . ALA A 1 76 ? -18.500 -32.850 34.564 1.00 30.97 76 ALA A CA 1
ATOM 594 C C . ALA A 1 76 ? -18.631 -32.404 33.083 1.00 30.97 76 ALA A C 1
ATOM 596 O O . ALA A 1 76 ? -19.713 -32.386 32.510 1.00 30.97 76 ALA A O 1
ATOM 597 N N . ALA A 1 77 ? -17.472 -32.264 32.427 1.00 35.16 77 ALA A N 1
ATOM 598 C CA . ALA A 1 77 ? -17.226 -32.681 31.032 1.00 35.16 77 ALA A CA 1
ATOM 599 C C . ALA A 1 77 ? -16.812 -34.184 31.035 1.00 35.16 77 ALA A C 1
ATOM 601 O O . ALA A 1 77 ? -16.395 -34.628 32.114 1.00 35.16 77 ALA A O 1
ATOM 602 N N . PRO A 1 78 ? -16.852 -34.984 29.930 1.00 44.72 78 PRO A N 1
ATOM 603 C CA . PRO A 1 78 ? -16.168 -34.684 28.653 1.00 44.72 78 PRO A CA 1
ATOM 604 C C . PRO A 1 78 ? -16.766 -35.296 27.344 1.00 44.72 78 PRO A C 1
ATOM 606 O O . PRO A 1 78 ? -17.748 -36.025 27.372 1.00 44.72 78 PRO A O 1
ATOM 609 N N . GLN A 1 79 ? -16.034 -35.061 26.234 1.00 35.72 79 GLN A N 1
ATOM 610 C CA . GLN A 1 79 ? -15.984 -35.755 24.916 1.00 35.72 79 GLN A CA 1
ATOM 611 C C . GLN A 1 79 ? -16.797 -35.112 23.774 1.00 35.72 79 GLN A C 1
ATOM 613 O O . GLN A 1 79 ? -18.007 -34.968 23.851 1.00 35.72 79 GLN A O 1
ATOM 618 N N . LYS A 1 80 ? -16.134 -34.488 22.784 1.00 34.16 80 LYS A N 1
ATOM 619 C CA . LYS A 1 80 ? -15.461 -35.068 21.593 1.00 34.16 80 LYS A CA 1
ATOM 620 C C . LYS A 1 80 ? -16.431 -35.803 20.659 1.00 34.16 80 LYS A C 1
ATOM 622 O O . LYS A 1 80 ? -16.745 -36.962 20.884 1.00 34.16 80 LYS A O 1
ATOM 627 N N . ALA A 1 81 ? -16.789 -35.132 19.566 1.00 33.94 81 ALA A N 1
ATOM 628 C CA . ALA A 1 81 ? -17.220 -35.756 18.323 1.00 33.94 81 ALA A CA 1
ATOM 629 C C . ALA A 1 81 ? -16.523 -35.026 17.164 1.00 33.94 81 ALA A C 1
ATOM 631 O O . ALA A 1 81 ? -16.953 -33.965 16.715 1.00 33.94 81 ALA A O 1
ATOM 632 N N . GLU A 1 82 ? -15.389 -35.586 16.749 1.00 32.75 82 GLU A N 1
ATOM 633 C CA . GLU A 1 82 ? -14.897 -35.471 15.381 1.00 32.75 82 GLU A CA 1
ATOM 634 C C . GLU A 1 82 ? -15.908 -36.185 14.476 1.00 32.75 82 GLU A C 1
ATOM 636 O O . GLU A 1 82 ? -16.286 -37.326 14.738 1.00 32.75 82 GLU A O 1
ATOM 641 N N . SER A 1 83 ? -16.349 -35.523 13.412 1.00 36.25 83 SER A N 1
ATOM 642 C CA . SER A 1 83 ? -16.795 -36.226 12.214 1.00 36.25 83 SER A CA 1
ATOM 643 C C . SER A 1 83 ? -16.221 -35.495 11.013 1.00 36.25 83 SER A C 1
ATOM 645 O O . SER A 1 83 ? -16.665 -34.416 10.623 1.00 36.25 83 SER A O 1
ATOM 647 N N . ASP A 1 84 ? -15.157 -36.097 10.493 1.00 32.69 84 ASP A N 1
ATOM 648 C CA . ASP A 1 84 ? -14.732 -35.959 9.115 1.00 32.69 84 ASP A CA 1
ATOM 649 C C . ASP A 1 84 ? -15.914 -36.235 8.182 1.00 32.69 84 ASP A C 1
ATOM 651 O O . ASP A 1 84 ? -16.519 -37.306 8.216 1.00 32.69 84 ASP A O 1
ATOM 655 N N . ALA A 1 85 ? -16.187 -35.285 7.297 1.00 33.66 85 ALA A N 1
ATOM 656 C CA . ALA A 1 85 ? -16.734 -35.562 5.979 1.00 33.66 85 ALA A CA 1
ATOM 657 C C . ALA A 1 85 ? -16.205 -34.490 5.025 1.00 33.66 85 ALA A C 1
ATOM 659 O O . ALA A 1 85 ? -16.816 -33.456 4.760 1.00 33.66 85 ALA A O 1
ATOM 660 N N . SER A 1 86 ? -14.993 -34.748 4.551 1.00 40.94 86 SER A N 1
ATOM 661 C CA . SER A 1 86 ? -14.452 -34.190 3.326 1.00 40.94 86 SER A CA 1
ATOM 662 C C . SER A 1 86 ? -15.363 -34.548 2.146 1.00 40.94 86 SER A C 1
ATOM 664 O O . SER A 1 86 ? -15.740 -35.703 1.967 1.00 40.94 86 SER A O 1
ATOM 666 N N . GLY A 1 87 ? -15.684 -33.563 1.305 1.00 30.84 87 GLY A N 1
ATOM 667 C CA . GLY A 1 87 ? -16.246 -33.837 -0.016 1.00 30.84 87 GLY A CA 1
ATOM 668 C C . GLY A 1 87 ? -17.107 -32.723 -0.596 1.00 30.84 87 GLY A C 1
ATOM 669 O O . GLY A 1 87 ? -18.279 -32.629 -0.270 1.00 30.84 87 GLY A O 1
ATOM 670 N N . PHE A 1 88 ? -16.523 -31.994 -1.555 1.00 32.84 88 PHE A N 1
ATOM 671 C CA . PHE A 1 88 ? -17.186 -31.162 -2.572 1.00 32.84 88 PHE A CA 1
ATOM 672 C C . PHE A 1 88 ? -17.880 -29.885 -2.044 1.00 32.84 88 PHE A C 1
ATOM 674 O O . PHE A 1 88 ? -18.852 -29.913 -1.313 1.00 32.84 88 PHE A O 1
ATOM 681 N N . THR A 1 89 ? -17.473 -28.674 -2.426 1.00 36.72 89 THR A N 1
ATOM 682 C CA . THR A 1 89 ? -17.324 -28.246 -3.821 1.00 36.72 89 THR A CA 1
ATOM 683 C C . THR A 1 89 ? -16.384 -27.039 -3.887 1.00 36.72 89 THR A C 1
ATOM 685 O O . THR A 1 89 ? -16.599 -26.025 -3.223 1.00 36.72 89 THR A O 1
ATOM 688 N N . ARG A 1 90 ? -15.329 -27.145 -4.703 1.00 44.78 90 ARG A N 1
ATOM 689 C CA . ARG A 1 90 ? -14.543 -26.001 -5.180 1.00 44.78 90 ARG A CA 1
ATOM 690 C C . ARG A 1 90 ? -15.440 -25.146 -6.076 1.00 44.78 90 ARG A C 1
ATOM 692 O O . ARG A 1 90 ? -15.483 -25.367 -7.280 1.00 44.78 90 ARG A O 1
ATOM 699 N N . SER A 1 91 ? -16.174 -24.210 -5.490 1.00 42.72 91 SER A N 1
ATOM 700 C CA . SER A 1 91 ? -16.947 -23.212 -6.235 1.00 42.72 91 SER A CA 1
ATOM 701 C C . SER A 1 91 ? -17.400 -22.086 -5.308 1.00 42.72 91 SER A C 1
ATOM 703 O O . SER A 1 91 ? -18.564 -21.992 -4.935 1.00 42.72 91 SER A O 1
ATOM 705 N N . SER A 1 92 ? -16.466 -21.220 -4.924 1.00 42.69 92 SER A N 1
ATOM 706 C CA . SER A 1 92 ? -16.799 -19.854 -4.500 1.00 42.69 92 SER A CA 1
ATOM 707 C C . SER A 1 92 ? -15.729 -18.850 -4.935 1.00 42.69 92 SER A C 1
ATOM 709 O O . SER A 1 92 ? -15.561 -17.805 -4.310 1.00 42.69 92 SER A O 1
ATOM 711 N N . ASP A 1 93 ? -14.988 -19.180 -5.994 1.00 44.16 93 ASP A N 1
ATOM 712 C CA . ASP A 1 93 ? -14.272 -18.193 -6.790 1.00 44.16 93 ASP A CA 1
ATOM 713 C C . ASP A 1 93 ? -15.295 -17.583 -7.753 1.00 44.16 93 ASP A C 1
ATOM 715 O O . ASP A 1 93 ? -15.952 -18.306 -8.497 1.00 44.16 93 ASP A O 1
ATOM 719 N N . GLN A 1 94 ? -15.417 -16.253 -7.730 1.00 42.06 94 GLN A N 1
ATOM 720 C CA . GLN A 1 94 ? -16.234 -15.432 -8.639 1.00 42.06 94 GLN A CA 1
ATOM 721 C C . GLN A 1 94 ? -17.741 -15.296 -8.337 1.00 42.06 94 GLN A C 1
ATOM 723 O O . GLN A 1 94 ? -18.568 -15.471 -9.222 1.00 42.06 94 GLN A O 1
ATOM 728 N N . LYS A 1 95 ? -18.113 -14.917 -7.105 1.00 40.12 95 LYS A N 1
ATOM 729 C CA . LYS A 1 95 ? -19.260 -14.018 -6.801 1.00 40.12 95 LYS A CA 1
ATOM 730 C C . LYS A 1 95 ? -19.412 -13.844 -5.283 1.00 40.12 95 LYS A C 1
ATOM 732 O O . LYS A 1 95 ? -20.367 -14.300 -4.669 1.00 40.12 95 LYS A O 1
ATOM 737 N N . ARG A 1 96 ? -18.496 -13.116 -4.645 1.00 45.47 96 ARG A N 1
ATOM 738 C CA . ARG A 1 96 ? -18.975 -12.178 -3.623 1.00 45.47 96 ARG A CA 1
ATOM 739 C C . ARG A 1 96 ? -19.269 -10.905 -4.393 1.00 45.47 96 ARG A C 1
ATOM 741 O O . ARG A 1 96 ? -18.395 -10.058 -4.534 1.00 45.47 96 ARG A O 1
ATOM 748 N N . GLU A 1 97 ? -20.454 -10.845 -5.006 1.00 48.47 97 GLU A N 1
ATOM 749 C CA . GLU A 1 97 ? -21.050 -9.560 -5.376 1.00 48.47 97 GLU A CA 1
ATOM 750 C C . GLU A 1 97 ? -20.892 -8.687 -4.142 1.00 48.47 97 GLU A C 1
ATOM 752 O O . GLU A 1 97 ? -21.376 -9.074 -3.084 1.00 48.47 97 GLU A O 1
ATOM 757 N N . HIS A 1 98 ? -20.048 -7.662 -4.252 1.00 53.84 98 HIS A N 1
ATOM 758 C CA . HIS A 1 98 ? -19.423 -6.996 -3.121 1.00 53.84 98 HIS A CA 1
ATOM 759 C C . HIS A 1 98 ? -20.412 -6.806 -1.961 1.00 53.84 98 HIS A C 1
ATOM 761 O O . HIS A 1 98 ? -21.287 -5.941 -2.018 1.00 53.84 98 HIS A O 1
ATOM 767 N N . GLU A 1 99 ? -20.306 -7.651 -0.934 1.00 68.12 99 GLU A N 1
ATOM 768 C CA . GLU A 1 99 ? -21.221 -7.587 0.196 1.00 68.12 99 GLU A CA 1
ATOM 769 C C . GLU A 1 99 ? -21.006 -6.233 0.868 1.00 68.12 99 GLU A C 1
ATOM 771 O O . GLU A 1 99 ? -19.869 -5.818 1.092 1.00 68.12 99 GLU A O 1
ATOM 776 N N . VAL A 1 100 ? -22.087 -5.491 1.095 1.00 83.31 100 VAL A N 1
ATOM 777 C CA . VAL A 1 100 ? -22.004 -4.132 1.629 1.00 83.31 100 VAL A CA 1
ATOM 778 C C . VAL A 1 100 ? -21.438 -4.205 3.047 1.00 83.31 100 VAL A C 1
ATOM 780 O O . VAL A 1 100 ? -22.139 -4.618 3.970 1.00 83.31 100 VAL A O 1
ATOM 783 N N . ILE A 1 101 ? -20.189 -3.777 3.241 1.00 86.62 101 ILE A N 1
ATOM 784 C CA . ILE A 1 101 ? -19.550 -3.843 4.562 1.00 86.62 101 ILE A CA 1
ATOM 785 C C . ILE A 1 101 ? -19.877 -2.589 5.372 1.00 86.62 101 ILE A C 1
ATOM 787 O O . ILE A 1 101 ? -19.686 -1.456 4.912 1.00 86.62 101 ILE A O 1
ATOM 791 N N . ARG A 1 102 ? -20.328 -2.791 6.615 1.00 90.75 102 ARG A N 1
ATOM 792 C CA . ARG A 1 102 ? -20.606 -1.712 7.576 1.00 90.75 102 ARG A CA 1
ATOM 793 C C . ARG A 1 102 ? -19.355 -1.365 8.373 1.00 90.75 102 ARG A C 1
ATOM 795 O O . ARG A 1 102 ? -18.850 -2.184 9.141 1.00 90.75 102 ARG A O 1
ATOM 802 N N . ILE A 1 103 ? -18.861 -0.143 8.203 1.00 92.62 103 ILE A N 1
ATOM 803 C CA . ILE A 1 103 ? -17.603 0.328 8.781 1.00 92.62 103 ILE A CA 1
ATOM 804 C C . ILE A 1 103 ? -17.867 1.495 9.728 1.00 92.62 103 ILE A C 1
ATOM 806 O O . ILE A 1 103 ? -18.432 2.509 9.322 1.00 92.62 103 ILE A O 1
ATOM 810 N N . TYR A 1 104 ? -17.369 1.407 10.960 1.00 93.62 104 TYR A N 1
ATOM 811 C CA . TYR A 1 104 ? -17.356 2.522 11.905 1.00 93.62 104 TYR A CA 1
ATOM 812 C C . TYR A 1 104 ? -15.968 3.190 11.951 1.00 93.62 104 TYR A C 1
ATOM 814 O O . TYR A 1 104 ? -15.011 2.609 12.474 1.00 93.62 104 TYR A O 1
ATOM 822 N N . PRO A 1 105 ? -15.812 4.414 11.410 1.00 93.38 105 PRO A N 1
ATOM 823 C CA . PRO A 1 105 ? -14.565 5.157 11.494 1.00 93.38 105 PRO A CA 1
ATOM 824 C C . PRO A 1 105 ? -14.471 5.941 12.804 1.00 93.38 105 PRO A C 1
ATOM 826 O O . PRO A 1 105 ? -15.268 6.840 13.076 1.00 93.38 105 PRO A O 1
ATOM 829 N N . TYR A 1 106 ? -13.413 5.682 13.565 1.00 91.31 106 TYR A N 1
ATOM 830 C CA . TYR A 1 106 ? -13.089 6.399 14.786 1.00 91.31 106 TYR A CA 1
ATOM 831 C C . TYR A 1 106 ? -11.766 7.157 14.653 1.00 91.31 106 TYR A C 1
ATOM 833 O O . TYR A 1 106 ? -10.688 6.579 14.546 1.00 91.31 106 TYR A O 1
ATOM 841 N N . GLY A 1 107 ? -11.834 8.488 14.597 1.00 85.75 107 GLY A N 1
ATOM 842 C CA . GLY A 1 107 ? -10.649 9.315 14.340 1.00 85.75 107 GLY A CA 1
ATOM 843 C C . GLY A 1 107 ? -10.141 9.274 12.891 1.00 85.75 107 GLY A C 1
ATOM 844 O O . GLY A 1 107 ? -9.134 9.902 12.569 1.00 85.75 107 GLY A O 1
ATOM 845 N N . VAL A 1 108 ? -10.850 8.573 12.004 1.00 90.69 108 VAL A N 1
ATOM 846 C CA . VAL A 1 108 ? -10.647 8.577 10.551 1.00 90.69 108 VAL A CA 1
ATOM 847 C C . VAL A 1 108 ? -11.730 9.438 9.910 1.00 90.69 108 VAL A C 1
ATOM 849 O O . VAL A 1 108 ? -12.893 9.393 10.307 1.00 90.69 108 VAL A O 1
ATOM 852 N N . ALA A 1 109 ? -11.362 10.258 8.925 1.00 92.50 109 ALA A N 1
ATOM 853 C CA . ALA A 1 109 ? -12.319 11.167 8.303 1.00 92.50 109 ALA A CA 1
ATOM 854 C C . ALA A 1 109 ? -13.324 10.396 7.428 1.00 92.50 109 ALA A C 1
ATOM 856 O O . ALA A 1 109 ? -12.929 9.755 6.453 1.00 92.50 109 ALA A O 1
ATOM 857 N N . ARG A 1 110 ? -14.626 10.531 7.722 1.00 92.00 110 ARG A N 1
ATOM 858 C CA . ARG A 1 110 ? -15.726 9.888 6.971 1.00 92.00 110 ARG A CA 1
ATOM 859 C C . ARG A 1 110 ? -15.660 10.184 5.470 1.00 92.00 110 ARG A C 1
ATOM 861 O O . ARG A 1 110 ? -15.721 9.266 4.661 1.00 92.00 110 ARG A O 1
ATOM 868 N N . ASN A 1 111 ? -15.410 11.442 5.109 1.00 93.25 111 ASN A N 1
ATOM 869 C CA . ASN A 1 111 ? -15.293 11.869 3.712 1.00 93.25 111 ASN A CA 1
ATOM 870 C C . ASN A 1 111 ? -14.139 11.160 2.983 1.00 93.25 111 ASN A C 1
ATOM 872 O O . ASN A 1 111 ? -14.269 10.817 1.813 1.00 93.25 111 ASN A O 1
ATOM 876 N N . ARG A 1 112 ? -13.012 10.903 3.667 1.00 91.69 112 ARG A N 1
ATOM 877 C CA . ARG A 1 112 ? -11.861 10.195 3.077 1.00 91.69 112 ARG A CA 1
ATOM 878 C C . ARG A 1 112 ? -12.154 8.707 2.889 1.00 91.69 112 ARG A C 1
ATOM 880 O O . ARG A 1 112 ? -11.726 8.137 1.892 1.00 91.69 112 ARG A O 1
ATOM 887 N N . LEU A 1 113 ? -12.910 8.109 3.810 1.00 91.81 113 LEU A N 1
ATOM 888 C CA . LEU A 1 113 ? -13.383 6.729 3.705 1.00 91.81 113 LEU A CA 1
ATOM 889 C C . LEU A 1 113 ? -14.343 6.551 2.522 1.00 91.81 113 LEU A C 1
ATOM 891 O O . LEU A 1 113 ? -14.145 5.656 1.706 1.00 91.81 113 LEU A O 1
ATOM 895 N N . GLN A 1 114 ? -15.304 7.464 2.363 1.00 92.44 114 GLN A N 1
ATOM 896 C CA . GLN A 1 114 ? -16.218 7.479 1.217 1.00 92.44 114 GLN A CA 1
ATOM 897 C C . GLN A 1 114 ? -15.489 7.719 -0.114 1.00 92.44 114 GLN A C 1
ATOM 899 O O . GLN A 1 114 ? -15.778 7.050 -1.103 1.00 92.44 114 GLN A O 1
ATOM 904 N N . GLN A 1 115 ? -14.520 8.641 -0.153 1.00 91.88 115 GLN A N 1
ATOM 905 C CA . GLN A 1 115 ? -13.702 8.887 -1.348 1.00 91.88 115 GLN A CA 1
ATOM 906 C C . GLN A 1 115 ? -12.891 7.653 -1.757 1.00 91.88 115 GLN A C 1
ATOM 908 O O . GLN A 1 115 ? -12.882 7.298 -2.935 1.00 91.88 115 GLN A O 1
ATOM 913 N N . ALA A 1 116 ? -12.232 6.998 -0.797 1.00 91.31 116 ALA A N 1
ATOM 914 C CA . ALA A 1 116 ? -11.472 5.776 -1.043 1.00 91.31 116 ALA A CA 1
ATOM 915 C C . ALA A 1 116 ? -12.377 4.647 -1.562 1.00 91.31 116 ALA A C 1
ATOM 917 O O . ALA A 1 116 ? -12.030 3.980 -2.533 1.00 91.31 116 ALA A O 1
ATOM 918 N N . ALA A 1 117 ? -13.567 4.488 -0.979 1.00 90.81 117 ALA A N 1
ATOM 919 C CA . ALA A 1 117 ? -14.530 3.494 -1.433 1.00 90.81 117 ALA A CA 1
ATOM 920 C C . ALA A 1 117 ? -15.040 3.755 -2.852 1.00 90.81 117 ALA A C 1
ATOM 922 O O . ALA A 1 117 ? -15.048 2.844 -3.674 1.00 90.81 117 ALA A O 1
ATOM 923 N N . LYS A 1 118 ? -15.379 5.012 -3.172 1.00 90.06 118 LYS A N 1
ATOM 924 C CA . LYS A 1 118 ? -15.819 5.405 -4.517 1.00 90.06 118 LYS A CA 1
ATOM 925 C C . LYS A 1 118 ? -14.748 5.134 -5.577 1.00 90.06 118 LYS A C 1
ATOM 927 O O . LYS A 1 118 ? -15.087 4.732 -6.682 1.00 90.06 118 LYS A O 1
ATOM 932 N N . ARG A 1 119 ? -13.468 5.347 -5.254 1.00 87.62 119 ARG A N 1
ATOM 933 C CA . ARG A 1 119 ? -12.346 5.071 -6.169 1.00 87.62 119 ARG A CA 1
ATOM 934 C C . ARG A 1 119 ? -12.129 3.583 -6.417 1.00 87.62 119 ARG A C 1
ATOM 936 O O . ARG A 1 119 ? -11.785 3.211 -7.530 1.00 87.62 119 ARG A O 1
ATOM 943 N N . LEU A 1 120 ? -12.320 2.759 -5.389 1.00 84.00 120 LEU A N 1
ATOM 944 C CA . LEU A 1 120 ? -12.186 1.305 -5.481 1.00 84.00 120 LEU A CA 1
ATOM 945 C C . LEU A 1 120 ? -13.457 0.611 -5.987 1.00 84.00 120 LEU A C 1
ATOM 947 O O . LEU A 1 120 ? -13.427 -0.589 -6.231 1.00 84.00 120 LEU A O 1
ATOM 951 N N . GLY A 1 121 ? -14.569 1.340 -6.119 1.00 85.00 121 GLY A N 1
ATOM 952 C CA . GLY A 1 121 ? -15.860 0.765 -6.495 1.00 85.00 121 GLY A CA 1
ATOM 953 C C . GLY A 1 121 ? -16.437 -0.180 -5.438 1.00 85.00 121 GLY A C 1
ATOM 954 O O . GLY A 1 121 ? -17.268 -1.016 -5.773 1.00 85.00 121 GLY A O 1
ATOM 955 N N . VAL A 1 122 ? -16.005 -0.073 -4.174 1.00 86.94 122 VAL A N 1
ATOM 956 C CA . VAL A 1 122 ? -16.485 -0.953 -3.099 1.00 86.94 122 VAL A CA 1
ATOM 957 C C . VAL A 1 122 ? -17.727 -0.380 -2.418 1.00 86.94 122 VAL A C 1
ATOM 959 O O . VAL A 1 122 ? -17.745 0.804 -2.061 1.00 86.94 122 VAL A O 1
ATOM 962 N N . PRO A 1 123 ? -18.759 -1.198 -2.177 1.00 85.00 123 PRO A N 1
ATOM 963 C CA . PRO A 1 123 ? -19.921 -0.789 -1.417 1.00 85.00 123 PRO A CA 1
ATOM 964 C C . PRO A 1 123 ? -19.612 -0.838 0.081 1.00 85.00 123 PRO A C 1
ATOM 966 O O . PRO A 1 123 ? -19.485 -1.903 0.683 1.00 85.00 123 PRO A O 1
ATOM 969 N N . ILE A 1 124 ? -19.506 0.339 0.694 1.00 90.69 124 ILE A N 1
ATOM 970 C CA . ILE A 1 124 ? -19.380 0.483 2.147 1.00 90.69 124 ILE A CA 1
ATOM 971 C C . ILE A 1 124 ? -20.532 1.313 2.702 1.00 90.69 124 ILE A C 1
ATOM 973 O O . ILE A 1 124 ? -20.986 2.270 2.070 1.00 90.69 124 ILE A O 1
ATOM 977 N N . VAL A 1 125 ? -20.943 1.001 3.926 1.00 92.00 125 VAL A N 1
ATOM 978 C CA . VAL A 1 125 ? -21.840 1.840 4.727 1.00 92.00 125 VAL A CA 1
ATOM 979 C C . VAL A 1 125 ? -21.056 2.360 5.921 1.00 92.00 125 VAL A C 1
ATOM 981 O O . VAL A 1 125 ? -20.411 1.598 6.634 1.00 92.00 125 VAL A O 1
ATOM 984 N N . VAL A 1 126 ? -21.067 3.678 6.113 1.00 91.94 126 VAL A N 1
ATOM 985 C CA . VAL A 1 126 ? -20.346 4.323 7.213 1.00 91.94 126 VAL A CA 1
ATOM 986 C C . VAL A 1 126 ? -21.284 4.466 8.403 1.00 91.94 126 VAL A C 1
ATOM 988 O O . VAL A 1 126 ? -22.167 5.324 8.392 1.00 91.94 126 VAL A O 1
ATOM 991 N N . GLU A 1 127 ? -21.060 3.656 9.430 1.00 90.94 127 GLU A N 1
ATOM 992 C CA . GLU A 1 127 ? -21.872 3.654 10.643 1.00 90.94 127 GLU A CA 1
ATOM 993 C C . GLU A 1 127 ? -21.453 4.749 11.629 1.00 90.94 127 GLU A C 1
ATOM 995 O O . GLU A 1 127 ? -20.341 5.293 11.586 1.00 90.94 127 GLU A O 1
ATOM 1000 N N . LYS A 1 128 ? -22.376 5.103 12.529 1.00 87.25 128 LYS A N 1
ATOM 1001 C CA . LYS A 1 128 ? -22.145 6.098 13.594 1.00 87.25 128 LYS A CA 1
ATOM 1002 C C . LYS A 1 128 ? -21.770 5.473 14.934 1.00 87.25 128 LYS A C 1
ATOM 1004 O O . LYS A 1 128 ? -21.211 6.184 15.765 1.00 87.25 128 LYS A O 1
ATOM 1009 N N . ASN A 1 129 ? -22.053 4.187 15.115 1.00 86.81 129 ASN A N 1
ATOM 1010 C CA . ASN A 1 129 ? -21.808 3.444 16.342 1.00 86.81 129 ASN A CA 1
ATOM 1011 C C . ASN A 1 129 ? -20.906 2.243 16.052 1.00 86.81 129 ASN A C 1
ATOM 1013 O O . ASN A 1 129 ? -20.970 1.661 14.972 1.00 86.81 129 ASN A O 1
ATOM 1017 N N . ALA A 1 130 ? -20.094 1.852 17.035 1.00 82.62 130 ALA A N 1
ATOM 1018 C CA . ALA A 1 130 ? -19.239 0.672 16.925 1.00 82.62 130 ALA A CA 1
ATOM 1019 C C . ALA A 1 130 ? -20.031 -0.649 16.970 1.00 82.62 130 ALA A C 1
ATOM 1021 O O . ALA A 1 130 ? -19.607 -1.614 16.349 1.00 82.62 130 ALA A O 1
ATOM 1022 N N . GLY A 1 131 ? -21.172 -0.684 17.671 1.00 81.56 131 GLY A N 1
ATOM 1023 C CA . GLY A 1 131 ? -21.979 -1.901 17.837 1.00 81.56 131 GLY A CA 1
ATOM 1024 C C . GLY A 1 131 ? -22.727 -2.350 16.577 1.00 81.56 131 GLY A C 1
ATOM 1025 O O . GLY A 1 131 ? -22.946 -3.540 16.397 1.00 81.56 131 GLY A O 1
ATOM 1026 N N . ASP A 1 132 ? -23.065 -1.418 15.683 1.00 84.50 132 ASP A N 1
ATOM 1027 C CA . ASP A 1 132 ? -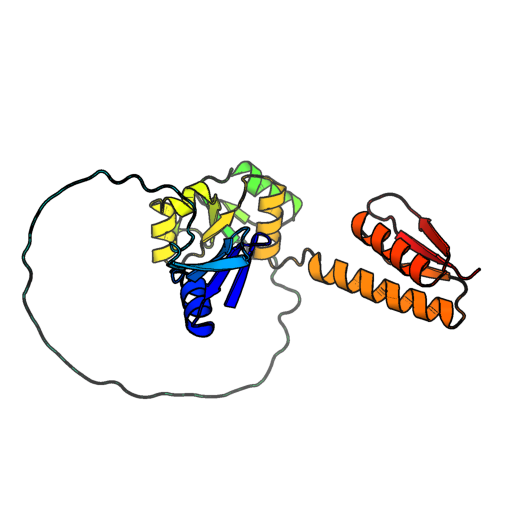23.777 -1.710 14.427 1.00 84.50 132 ASP A CA 1
ATOM 1028 C C . ASP A 1 132 ? -22.818 -2.028 13.262 1.00 84.50 132 ASP A C 1
ATOM 1030 O O . ASP A 1 132 ? -23.243 -2.336 12.143 1.00 84.50 132 ASP A O 1
ATOM 1034 N N . ALA A 1 133 ? -21.511 -1.912 13.508 1.00 88.75 133 ALA A N 1
ATOM 1035 C CA . ALA A 1 133 ? -20.479 -2.071 12.500 1.00 88.75 133 ALA A CA 1
ATOM 1036 C C . ALA A 1 133 ? -19.898 -3.485 12.503 1.00 88.75 133 ALA A C 1
ATOM 1038 O O . ALA A 1 133 ? -19.650 -4.082 13.545 1.00 88.75 133 ALA A O 1
ATOM 1039 N N . GLN A 1 134 ? -19.595 -3.985 11.308 1.00 85.44 134 GLN A N 1
ATOM 1040 C CA . GLN A 1 134 ? -18.851 -5.231 11.124 1.00 85.44 134 GLN A CA 1
ATOM 1041 C C . GLN A 1 134 ? -17.346 -5.009 11.288 1.00 85.44 134 GLN A C 1
ATOM 1043 O O . GLN A 1 134 ? -16.607 -5.944 11.579 1.00 85.44 134 GLN A O 1
ATOM 1048 N N . VAL A 1 135 ? -16.881 -3.775 11.072 1.00 89.38 135 VAL A N 1
ATOM 1049 C CA . VAL A 1 135 ? -15.469 -3.409 11.167 1.00 89.38 135 VAL A CA 1
ATOM 1050 C C . VAL A 1 135 ? -15.324 -2.023 11.779 1.00 89.38 135 VAL A C 1
ATOM 1052 O O . VAL A 1 135 ? -15.955 -1.064 11.331 1.00 89.38 135 VAL A O 1
ATOM 1055 N N . VAL A 1 136 ? -14.424 -1.880 12.751 1.00 91.75 136 VAL A N 1
ATOM 1056 C CA . VAL A 1 136 ? -14.027 -0.572 13.285 1.00 91.75 136 VAL A CA 1
ATOM 1057 C C . VAL A 1 136 ? -12.688 -0.164 12.695 1.00 91.75 136 VAL A C 1
ATOM 1059 O O . VAL A 1 136 ? -11.737 -0.938 12.690 1.00 91.75 136 VAL A O 1
ATOM 1062 N N . VAL A 1 137 ? -12.579 1.076 12.223 1.00 92.44 137 VAL A N 1
ATOM 1063 C CA . VAL A 1 137 ? -11.331 1.613 11.669 1.00 92.44 137 VAL A CA 1
ATOM 1064 C C . VAL A 1 137 ? -10.896 2.807 12.487 1.00 92.44 137 VAL A C 1
ATOM 1066 O O . VAL A 1 137 ? -11.625 3.786 12.613 1.00 92.44 137 VAL A O 1
ATOM 1069 N N . THR A 1 138 ? -9.683 2.752 13.019 1.00 92.94 138 THR A N 1
ATOM 1070 C CA . THR A 1 138 ? -9.149 3.777 13.913 1.00 92.94 138 THR A CA 1
ATOM 1071 C C . THR A 1 138 ? -7.722 4.168 13.558 1.00 92.94 138 THR A C 1
ATOM 1073 O O . THR A 1 138 ? -7.032 3.462 12.826 1.00 92.94 138 THR A O 1
ATOM 1076 N N . LEU A 1 139 ? -7.243 5.305 14.064 1.00 93.00 139 LEU A N 1
ATOM 1077 C CA . LEU A 1 139 ? -5.826 5.666 13.952 1.00 93.00 139 LEU A CA 1
ATOM 1078 C C . LEU A 1 139 ? -5.015 5.074 15.106 1.00 93.00 139 LEU A C 1
ATOM 1080 O O . LEU A 1 139 ? -5.498 4.925 16.230 1.00 93.00 139 LEU A O 1
ATOM 1084 N N . ARG A 1 140 ? -3.720 4.842 14.858 1.00 89.44 140 ARG A N 1
ATOM 1085 C CA . ARG A 1 140 ? -2.763 4.356 15.870 1.00 89.44 140 ARG A CA 1
ATOM 1086 C C . ARG A 1 140 ? -2.755 5.189 17.157 1.00 89.44 140 ARG A C 1
ATOM 1088 O O . ARG A 1 140 ? -2.534 4.647 18.238 1.00 89.44 140 ARG A O 1
ATOM 1095 N N . THR A 1 141 ? -2.989 6.495 17.048 1.00 88.69 141 THR A N 1
ATOM 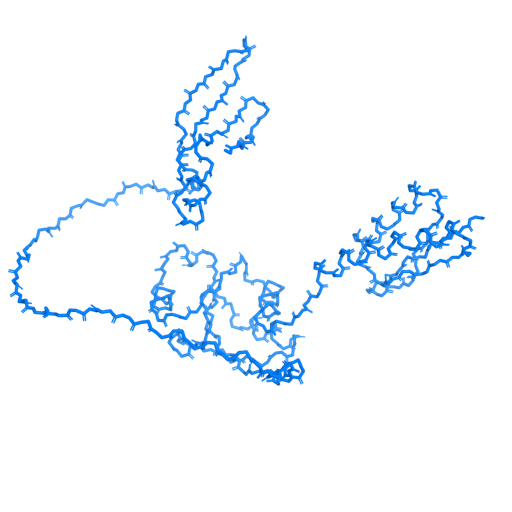1096 C CA . THR A 1 141 ? -3.067 7.427 18.182 1.00 88.69 141 THR A CA 1
ATOM 1097 C C . THR A 1 141 ? -4.239 7.127 19.116 1.00 88.69 141 THR A C 1
ATOM 1099 O O . THR A 1 141 ? -4.074 7.217 20.330 1.00 88.69 141 THR A O 1
ATOM 1102 N N . TYR A 1 142 ? -5.395 6.753 18.566 1.00 87.31 142 TYR A N 1
ATOM 1103 C CA . TYR A 1 142 ? -6.613 6.473 19.327 1.00 87.31 142 TYR A CA 1
ATOM 1104 C C . TYR A 1 142 ? -6.630 5.038 19.858 1.00 87.31 142 TYR A C 1
ATOM 1106 O O . TYR A 1 142 ? -7.004 4.822 21.009 1.00 87.31 142 TYR A O 1
ATOM 1114 N N . PHE A 1 143 ? -6.114 4.083 19.078 1.00 87.12 143 PHE A N 1
ATOM 1115 C CA . PHE A 1 143 ? -5.938 2.691 19.503 1.00 87.12 143 PHE A CA 1
ATOM 1116 C C . PHE A 1 143 ? -5.073 2.561 20.761 1.00 87.12 143 PHE A C 1
ATOM 1118 O O . PHE A 1 143 ? -5.475 1.939 21.740 1.00 87.12 143 PHE A O 1
ATOM 1125 N N . ARG A 1 144 ? -3.918 3.239 20.798 1.00 87.19 144 ARG A N 1
ATOM 1126 C CA . ARG A 1 144 ? -3.009 3.215 21.960 1.00 87.19 144 ARG A CA 1
ATOM 1127 C C . ARG A 1 144 ? -3.637 3.725 23.254 1.00 87.19 144 ARG A C 1
ATOM 1129 O O . ARG A 1 144 ? -3.216 3.319 24.329 1.00 87.19 144 ARG A O 1
ATOM 1136 N N . LYS A 1 145 ? -4.611 4.628 23.155 1.00 88.44 145 LYS A N 1
ATOM 1137 C CA . LYS A 1 145 ? -5.301 5.203 24.313 1.00 88.44 145 LYS A CA 1
ATOM 1138 C C . LYS A 1 145 ? -6.458 4.331 24.809 1.00 88.44 145 LYS A C 1
ATOM 1140 O O . LYS A 1 145 ? -7.094 4.736 25.774 1.00 88.44 145 LYS A O 1
ATOM 1145 N N . ARG A 1 146 ? -6.742 3.191 24.153 1.00 82.00 146 ARG A N 1
ATOM 1146 C CA . ARG A 1 146 ? -7.870 2.292 24.464 1.00 82.00 146 ARG A CA 1
ATOM 1147 C C . ARG A 1 146 ? -9.162 3.072 24.737 1.00 82.00 146 ARG A C 1
ATOM 1149 O O . ARG A 1 146 ? -9.786 2.941 25.785 1.00 82.00 146 ARG A O 1
ATOM 1156 N N . GLN A 1 147 ? -9.524 3.962 23.813 1.00 85.50 147 GLN A N 1
ATOM 1157 C CA . GLN A 1 147 ? -10.746 4.756 23.958 1.00 85.50 147 GLN A CA 1
ATOM 1158 C C . GLN A 1 147 ? -11.982 3.848 23.939 1.00 85.50 147 GLN A C 1
ATOM 1160 O O . GLN A 1 147 ? -11.964 2.818 23.269 1.00 85.50 147 GLN A O 1
ATOM 1165 N N . ARG A 1 148 ? -13.049 4.250 24.648 1.00 86.56 148 ARG A N 1
ATOM 1166 C CA . ARG A 1 148 ? -14.258 3.427 24.855 1.00 86.56 148 ARG A CA 1
ATOM 1167 C C . ARG A 1 148 ? -14.764 2.748 23.572 1.00 86.56 148 ARG A C 1
ATOM 1169 O O . ARG A 1 148 ? -14.810 1.530 23.579 1.00 86.56 148 ARG A O 1
ATOM 1176 N N . PRO A 1 149 ? -14.934 3.440 22.424 1.00 83.44 149 PRO A N 1
ATOM 1177 C CA . PRO A 1 149 ? -15.444 2.791 21.209 1.00 83.44 149 PRO A CA 1
ATOM 1178 C C . PRO A 1 149 ? -14.545 1.687 20.632 1.00 83.44 149 PRO A C 1
ATOM 1180 O O . PRO A 1 149 ? -15.008 0.872 19.847 1.00 83.44 149 PRO A O 1
ATOM 1183 N N . ILE A 1 150 ? -13.253 1.685 20.972 1.00 85.00 150 ILE A N 1
ATOM 1184 C CA . ILE A 1 150 ? -12.293 0.657 20.553 1.00 85.00 150 ILE A CA 1
ATOM 1185 C C . ILE A 1 150 ? -12.377 -0.542 21.494 1.00 85.00 150 ILE A C 1
ATOM 1187 O O . ILE A 1 150 ? -12.418 -1.672 21.032 1.00 85.00 150 ILE A O 1
ATOM 1191 N N . VAL A 1 151 ? -12.435 -0.288 22.802 1.00 86.38 151 VAL A N 1
ATOM 1192 C CA . VAL A 1 151 ? -12.570 -1.337 23.823 1.00 86.38 151 VAL A CA 1
ATOM 1193 C C . VAL A 1 151 ? -13.923 -2.035 23.704 1.00 86.38 151 VAL A C 1
ATOM 1195 O O . VAL A 1 151 ? -13.990 -3.255 23.774 1.00 86.38 151 VAL A O 1
ATOM 1198 N N . ASP A 1 152 ? -14.986 -1.275 23.457 1.00 86.38 152 ASP A N 1
ATOM 1199 C CA . ASP A 1 152 ? -16.335 -1.806 23.266 1.00 86.38 152 ASP A CA 1
ATOM 1200 C C . ASP A 1 152 ? -16.398 -2.693 22.014 1.00 86.38 152 ASP A C 1
ATOM 1202 O O . ASP A 1 152 ? -17.001 -3.764 22.045 1.00 86.38 152 ASP A O 1
ATOM 1206 N N . ALA A 1 153 ? -15.715 -2.293 20.935 1.00 84.00 153 ALA A N 1
ATOM 1207 C CA . ALA A 1 153 ? -15.589 -3.096 19.722 1.00 84.00 153 ALA A CA 1
ATOM 1208 C C . ALA A 1 153 ? -14.783 -4.384 19.959 1.00 84.00 153 ALA A C 1
ATOM 1210 O O . ALA A 1 153 ? -15.236 -5.455 19.566 1.00 84.00 153 ALA A O 1
ATOM 1211 N N . GLU A 1 154 ? -13.641 -4.295 20.655 1.00 83.94 154 GLU A N 1
ATOM 1212 C CA . GLU A 1 154 ? -12.824 -5.458 21.038 1.00 83.94 154 GLU A CA 1
ATOM 1213 C C . GLU A 1 154 ? -13.630 -6.456 21.886 1.00 83.94 154 GLU A C 1
ATOM 1215 O O . GLU A 1 154 ? -13.643 -7.648 21.588 1.00 83.94 154 GLU A O 1
ATOM 1220 N N . ASN A 1 155 ? -14.350 -5.970 22.902 1.00 85.81 155 ASN A N 1
ATOM 1221 C CA . ASN A 1 155 ? -15.180 -6.801 23.780 1.00 85.81 155 ASN A CA 1
ATOM 1222 C C . ASN A 1 155 ? -16.368 -7.437 23.045 1.00 85.81 155 ASN A C 1
ATOM 1224 O O . ASN A 1 155 ? -16.805 -8.524 23.413 1.00 85.81 155 ASN A O 1
ATOM 1228 N N . SER A 1 156 ? -16.880 -6.771 22.009 1.00 82.75 156 SER A N 1
ATOM 1229 C CA . SER A 1 156 ? -17.988 -7.265 21.182 1.00 82.75 156 SER A CA 1
ATOM 1230 C C . SER A 1 156 ? -17.522 -8.189 20.048 1.00 82.75 156 SER A C 1
ATOM 1232 O O . SER A 1 156 ? -18.335 -8.600 19.225 1.00 82.75 156 SER A O 1
ATOM 1234 N N . GLY A 1 157 ? -16.221 -8.501 19.968 1.00 79.06 157 GLY A N 1
ATOM 1235 C CA . GLY A 1 157 ? -15.651 -9.347 18.916 1.00 79.06 157 GLY A CA 1
ATOM 1236 C C . GLY A 1 157 ? -15.603 -8.687 17.533 1.00 79.06 157 GLY A C 1
ATOM 1237 O O . GLY A 1 157 ? -15.352 -9.367 16.539 1.00 79.06 157 GLY A O 1
ATOM 1238 N N . VAL A 1 158 ? -15.825 -7.372 17.451 1.00 85.12 158 VAL A N 1
ATOM 1239 C CA . VAL A 1 158 ? -15.762 -6.622 16.194 1.00 85.12 158 VAL A CA 1
ATOM 1240 C C . VAL A 1 158 ? -14.294 -6.324 15.869 1.00 85.12 158 VAL A C 1
ATOM 1242 O O . VAL A 1 158 ? -13.596 -5.708 16.682 1.00 85.12 158 VAL A O 1
ATOM 1245 N N . PRO A 1 159 ? -13.787 -6.714 14.686 1.00 83.50 159 PRO A N 1
ATOM 1246 C CA . PRO A 1 159 ? -12.398 -6.484 14.321 1.00 83.50 159 PRO A CA 1
ATOM 1247 C C . PRO A 1 159 ? -12.082 -4.986 14.231 1.00 83.50 159 PRO A C 1
ATOM 1249 O O . PRO A 1 159 ? -12.750 -4.217 13.531 1.00 83.50 159 PRO A O 1
ATOM 1252 N N . VAL A 1 160 ? -11.011 -4.580 14.917 1.00 88.69 160 VAL A N 1
ATOM 1253 C CA . VAL A 1 160 ? -10.508 -3.203 14.921 1.00 88.69 160 VAL A CA 1
ATOM 1254 C C . VAL A 1 160 ? -9.261 -3.090 14.043 1.00 88.69 160 VAL A C 1
ATOM 1256 O O . VAL A 1 160 ? -8.199 -3.619 14.363 1.00 88.69 160 VAL A O 1
ATOM 1259 N N . TYR A 1 161 ? -9.355 -2.325 12.958 1.00 89.88 161 TYR A N 1
ATOM 1260 C CA . TYR A 1 161 ? -8.243 -2.029 12.059 1.00 89.88 161 TYR A CA 1
ATOM 1261 C C . TYR A 1 161 ? -7.589 -0.696 12.396 1.00 89.88 161 TYR A C 1
ATOM 1263 O O . TYR A 1 161 ? -8.241 0.344 12.505 1.00 89.88 161 TYR A O 1
ATOM 1271 N N . VAL A 1 162 ? -6.261 -0.712 12.501 1.00 91.19 162 VAL A N 1
ATOM 1272 C CA . VAL A 1 162 ? -5.474 0.450 12.918 1.00 91.19 162 VAL A CA 1
ATOM 1273 C C . VAL A 1 162 ? -4.689 1.025 11.741 1.00 91.19 162 VAL A C 1
ATOM 1275 O O . VAL A 1 162 ? -3.732 0.431 11.246 1.00 91.19 162 VAL A O 1
ATOM 1278 N N . LEU A 1 163 ? -5.046 2.235 11.317 1.00 89.12 163 LEU A N 1
ATOM 1279 C CA . LEU A 1 163 ? -4.350 2.970 10.266 1.00 89.12 163 LEU A CA 1
ATOM 1280 C C . LEU A 1 163 ? -3.180 3.787 10.833 1.00 89.12 163 LEU A C 1
ATOM 1282 O O . LEU A 1 163 ? -3.253 4.379 11.916 1.00 89.12 163 LEU A O 1
ATOM 1286 N N . ARG A 1 164 ? -2.089 3.876 10.056 1.00 87.94 164 ARG A N 1
ATOM 1287 C CA . ARG A 1 164 ? -0.924 4.715 10.401 1.00 87.94 164 ARG A CA 1
ATOM 1288 C C . ARG A 1 164 ? -1.186 6.205 10.196 1.00 87.94 164 ARG A C 1
ATOM 1290 O O . ARG A 1 164 ? -0.620 7.022 10.911 1.00 87.94 164 ARG A O 1
ATOM 1297 N N . SER A 1 165 ? -2.005 6.549 9.207 1.00 86.94 165 SER A N 1
ATOM 1298 C CA . SER A 1 165 ? -2.299 7.927 8.825 1.00 86.94 165 SER A CA 1
ATOM 1299 C C . SER A 1 165 ? -3.732 8.045 8.314 1.00 86.94 165 SER A C 1
ATOM 1301 O O . SER A 1 165 ? -4.276 7.096 7.753 1.00 86.94 165 SER A O 1
ATOM 1303 N N . ASN A 1 166 ? -4.332 9.223 8.465 1.00 92.25 166 ASN A N 1
ATOM 1304 C CA . ASN A 1 166 ? -5.658 9.526 7.928 1.00 92.25 166 ASN A CA 1
ATOM 1305 C C . ASN A 1 166 ? -5.578 9.909 6.435 1.00 92.25 166 ASN A C 1
ATOM 1307 O O . ASN A 1 166 ? -6.146 10.914 6.035 1.00 92.25 166 ASN A O 1
ATOM 1311 N N . THR A 1 167 ? -4.805 9.211 5.603 1.00 90.00 167 THR A N 1
ATOM 1312 C CA . THR A 1 167 ? -4.648 9.563 4.175 1.00 90.00 167 THR A CA 1
ATOM 1313 C C . THR A 1 167 ? -5.533 8.690 3.290 1.00 90.00 167 THR A C 1
ATOM 1315 O O . THR A 1 167 ? -5.772 7.530 3.617 1.00 90.00 167 THR A O 1
ATOM 1318 N N . VAL A 1 168 ? -5.996 9.224 2.152 1.00 90.00 168 VAL A N 1
ATOM 1319 C CA . VAL A 1 168 ? -6.862 8.477 1.217 1.00 90.00 168 VAL A CA 1
ATOM 1320 C C . VAL A 1 168 ? -6.163 7.202 0.734 1.00 90.00 168 VAL A C 1
ATOM 1322 O O . VAL A 1 168 ? -6.736 6.132 0.855 1.00 90.00 168 VAL A O 1
ATOM 1325 N N . ASN A 1 169 ? -4.883 7.273 0.352 1.00 88.44 169 ASN A N 1
ATOM 1326 C CA . ASN A 1 169 ? -4.101 6.100 -0.069 1.00 88.44 169 ASN A CA 1
ATOM 1327 C C . ASN A 1 169 ? -3.969 5.021 1.026 1.00 88.44 169 ASN A C 1
ATOM 1329 O O . ASN A 1 169 ? -3.891 3.833 0.728 1.00 88.44 169 ASN A O 1
ATOM 1333 N N . GLN A 1 170 ? -3.883 5.410 2.303 1.00 87.38 170 GLN A N 1
ATOM 1334 C CA . GLN A 1 170 ? -3.822 4.453 3.413 1.00 87.38 170 GLN A CA 1
ATOM 1335 C C . GLN A 1 170 ? -5.174 3.757 3.606 1.00 87.38 170 GLN A C 1
ATOM 1337 O O . GLN A 1 170 ? -5.207 2.559 3.875 1.00 87.38 170 GLN A O 1
ATOM 1342 N N . ILE A 1 171 ? -6.266 4.508 3.457 1.00 91.25 171 ILE A N 1
ATOM 1343 C CA . ILE A 1 171 ? -7.626 3.984 3.555 1.00 91.25 171 ILE A CA 1
ATOM 1344 C C . ILE A 1 171 ? -7.949 3.092 2.351 1.00 91.25 171 ILE A C 1
ATOM 1346 O O . ILE A 1 171 ? -8.524 2.030 2.538 1.00 91.25 171 ILE A O 1
ATOM 1350 N N . GLU A 1 172 ? -7.518 3.463 1.144 1.00 89.19 172 GLU A N 1
ATOM 1351 C CA . GLU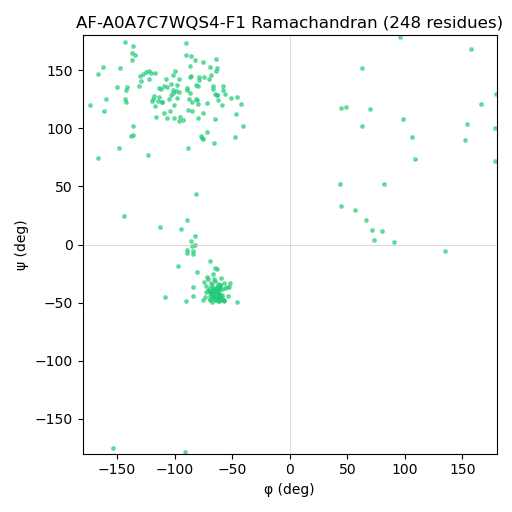 A 1 172 ? -7.636 2.628 -0.056 1.00 89.19 172 GLU A CA 1
ATOM 1352 C C . GLU A 1 172 ? -6.947 1.276 0.146 1.00 89.19 172 GLU A C 1
ATOM 1354 O O . GLU A 1 172 ? -7.571 0.246 -0.062 1.00 89.19 172 GLU A O 1
ATOM 1359 N N . ARG A 1 173 ? -5.701 1.256 0.645 1.00 87.12 173 ARG A N 1
ATOM 1360 C CA . ARG A 1 173 ? -4.994 -0.006 0.950 1.00 87.12 173 ARG A CA 1
ATOM 1361 C C . ARG A 1 173 ? -5.711 -0.861 1.992 1.00 87.12 173 ARG A C 1
ATOM 1363 O O . ARG A 1 173 ? -5.636 -2.085 1.949 1.00 87.12 173 ARG A O 1
ATOM 1370 N N . PHE A 1 174 ? -6.350 -0.215 2.964 1.00 88.19 174 PHE A N 1
ATOM 1371 C CA . PHE A 1 174 ? -7.158 -0.909 3.957 1.00 88.19 174 PHE A CA 1
ATOM 1372 C C . PHE A 1 174 ? -8.407 -1.522 3.315 1.00 88.19 174 PHE A C 1
ATOM 1374 O O . PHE A 1 174 ? -8.644 -2.712 3.493 1.00 88.19 174 PHE A O 1
ATOM 1381 N N . LEU A 1 175 ? -9.161 -0.746 2.533 1.00 88.00 175 LEU A N 1
ATOM 1382 C CA . LEU A 1 175 ? -10.364 -1.222 1.855 1.00 88.00 175 LEU A CA 1
ATOM 1383 C C . LEU A 1 175 ? -10.042 -2.315 0.830 1.00 88.00 175 LEU A C 1
ATOM 1385 O O . LEU A 1 175 ? -10.769 -3.298 0.763 1.00 88.00 175 LEU A O 1
ATOM 1389 N N . SER A 1 176 ? -8.930 -2.216 0.097 1.00 84.25 176 SER A N 1
ATOM 1390 C CA . SER A 1 176 ? -8.507 -3.295 -0.799 1.00 84.25 176 SER A CA 1
ATOM 1391 C C . SER A 1 176 ? -8.228 -4.593 -0.046 1.00 84.25 176 SER A C 1
ATOM 1393 O O . SER A 1 176 ? -8.695 -5.647 -0.458 1.00 84.25 176 SER A O 1
ATOM 1395 N N . GLY A 1 177 ? -7.521 -4.516 1.088 1.00 80.50 177 GLY A N 1
ATOM 1396 C CA . GLY A 1 177 ? -7.249 -5.693 1.912 1.00 80.50 177 GLY A CA 1
ATOM 1397 C C . GLY A 1 177 ? -8.516 -6.276 2.541 1.00 80.50 177 GLY A C 1
ATOM 1398 O O . GLY A 1 177 ? -8.657 -7.490 2.611 1.00 80.50 177 GLY A O 1
ATOM 1399 N N . LEU A 1 178 ? -9.458 -5.423 2.957 1.00 80.94 178 LEU A N 1
ATOM 1400 C CA . LEU A 1 178 ? -10.715 -5.847 3.575 1.00 80.94 178 LEU A CA 1
ATOM 1401 C C . LEU A 1 178 ? -11.629 -6.587 2.593 1.00 80.94 178 LEU A C 1
ATOM 1403 O O . LEU A 1 178 ? -12.190 -7.622 2.933 1.00 80.94 178 LEU A O 1
ATOM 1407 N N . PHE A 1 179 ? -11.761 -6.073 1.372 1.00 76.38 179 PHE A N 1
ATOM 1408 C CA . PHE A 1 179 ? -12.570 -6.705 0.330 1.00 76.38 179 PHE A CA 1
ATOM 1409 C C . PHE A 1 179 ? -11.826 -7.827 -0.405 1.00 76.38 179 PHE A C 1
ATOM 1411 O O . PHE A 1 179 ? -12.331 -8.332 -1.405 1.00 76.38 179 PHE A O 1
ATOM 1418 N N . ASN A 1 180 ? -10.623 -8.191 0.065 1.00 67.88 180 ASN A N 1
ATOM 1419 C CA . ASN A 1 180 ? -9.697 -9.097 -0.611 1.00 67.88 180 ASN A CA 1
ATOM 1420 C C . ASN A 1 180 ? -9.577 -8.784 -2.113 1.00 67.88 180 ASN A C 1
ATOM 1422 O O . ASN A 1 180 ? -9.417 -9.672 -2.949 1.00 67.88 180 ASN A O 1
ATOM 1426 N N . LEU A 1 181 ? -9.690 -7.494 -2.441 1.00 60.31 181 LEU A N 1
ATOM 1427 C CA . LEU A 1 181 ? -9.350 -6.975 -3.744 1.00 60.31 181 LEU A CA 1
ATOM 1428 C C . LEU A 1 181 ? -7.841 -7.045 -3.750 1.00 60.31 181 LEU A C 1
ATOM 1430 O O . LEU A 1 181 ? -7.185 -6.188 -3.153 1.00 60.31 181 LEU A O 1
ATOM 1434 N N . ASP A 1 182 ? -7.314 -8.119 -4.331 1.00 47.91 182 ASP A N 1
ATOM 1435 C CA . ASP A 1 182 ? -5.914 -8.231 -4.694 1.00 47.91 182 ASP A CA 1
ATOM 1436 C C . ASP A 1 182 ? -5.540 -6.937 -5.423 1.00 47.91 182 ASP A C 1
ATOM 1438 O O . ASP A 1 182 ? -5.740 -6.789 -6.622 1.00 47.91 182 ASP A O 1
ATOM 1442 N N . VAL A 1 183 ? -5.034 -5.949 -4.686 1.00 50.53 183 VAL A N 1
ATOM 1443 C CA . VAL A 1 183 ? -4.161 -4.938 -5.253 1.00 50.53 183 VAL A CA 1
ATOM 1444 C C . VAL A 1 183 ? -2.853 -5.701 -5.344 1.00 50.53 183 VAL A C 1
ATOM 1446 O O . VAL A 1 183 ? -2.151 -5.819 -4.331 1.00 50.53 183 VAL A O 1
ATOM 1449 N N . PRO A 1 184 ? -2.566 -6.327 -6.497 1.00 47.78 184 PRO A N 1
ATOM 1450 C CA . PRO A 1 184 ? -1.514 -7.311 -6.608 1.00 47.78 184 PRO A CA 1
ATOM 1451 C C . PRO A 1 184 ? -0.226 -6.507 -6.625 1.00 47.78 184 PRO A C 1
ATOM 1453 O O . PRO A 1 184 ? 0.179 -5.983 -7.653 1.00 47.78 184 PRO A O 1
ATOM 1456 N N . ARG A 1 185 ? 0.360 -6.286 -5.450 1.00 51.94 185 ARG A N 1
ATOM 1457 C CA . ARG A 1 185 ? 1.592 -5.504 -5.333 1.00 51.94 185 ARG A CA 1
ATOM 1458 C C . ARG A 1 185 ? 2.770 -6.398 -4.992 1.00 51.94 185 ARG A C 1
ATOM 1460 O O . ARG A 1 185 ? 3.786 -6.308 -5.650 1.00 51.94 185 ARG A O 1
ATOM 1467 N N . ALA A 1 186 ? 2.601 -7.320 -4.043 1.00 49.56 186 ALA A N 1
ATOM 1468 C CA . ALA A 1 186 ? 3.655 -8.273 -3.693 1.00 49.56 186 ALA A CA 1
ATOM 1469 C C . ALA A 1 186 ? 3.812 -9.383 -4.747 1.00 49.56 186 ALA A C 1
ATOM 1471 O O . ALA A 1 186 ? 4.920 -9.597 -5.220 1.00 49.56 186 ALA A O 1
ATOM 1472 N N . LYS A 1 187 ? 2.704 -10.011 -5.180 1.00 51.97 187 LYS A N 1
ATOM 1473 C CA . LYS A 1 187 ? 2.739 -11.007 -6.267 1.00 51.97 187 LYS A CA 1
ATOM 1474 C C . LYS A 1 187 ? 3.240 -10.379 -7.570 1.00 51.97 187 LYS A C 1
ATOM 1476 O O . LYS A 1 187 ? 4.210 -10.850 -8.132 1.00 51.97 187 LYS A O 1
ATOM 1481 N N . SER A 1 188 ? 2.696 -9.220 -7.957 1.00 68.00 188 SER A N 1
ATOM 1482 C CA . SER A 1 188 ? 3.103 -8.548 -9.200 1.00 68.00 188 SER A CA 1
ATOM 1483 C C . SER A 1 188 ? 4.574 -8.122 -9.240 1.00 68.00 188 SER A C 1
ATOM 1485 O O . SER A 1 188 ? 5.138 -8.110 -10.330 1.00 68.00 188 SER A O 1
ATOM 1487 N N . ASP A 1 189 ? 5.183 -7.731 -8.114 1.00 76.75 189 ASP A N 1
ATOM 1488 C CA . ASP A 1 189 ? 6.592 -7.318 -8.095 1.00 76.75 189 ASP A CA 1
ATOM 1489 C C . ASP A 1 189 ? 7.521 -8.539 -8.231 1.00 76.75 189 ASP A C 1
ATOM 1491 O O . ASP A 1 189 ? 8.456 -8.514 -9.030 1.00 76.75 189 ASP A O 1
ATOM 1495 N N . GLU A 1 190 ? 7.246 -9.620 -7.495 1.00 79.44 190 GLU A N 1
ATOM 1496 C CA . GLU A 1 190 ? 8.018 -10.868 -7.565 1.00 79.44 190 GLU A CA 1
ATOM 1497 C C . GLU A 1 190 ? 7.828 -11.577 -8.917 1.00 79.44 190 GLU A C 1
ATOM 1499 O O . GLU A 1 190 ? 8.806 -11.977 -9.551 1.00 79.44 190 GLU A O 1
ATOM 1504 N N . ASP A 1 191 ? 6.592 -11.618 -9.422 1.00 84.56 191 ASP A N 1
ATOM 1505 C CA . ASP A 1 191 ? 6.255 -12.147 -10.745 1.00 84.56 191 ASP A CA 1
ATOM 1506 C C . ASP A 1 191 ? 6.953 -11.351 -11.858 1.00 84.56 191 ASP A C 1
ATOM 1508 O O . ASP A 1 191 ? 7.456 -11.935 -12.817 1.00 84.56 191 ASP A O 1
ATOM 1512 N N . ALA A 1 192 ? 7.051 -10.022 -11.728 1.00 87.50 192 ALA A N 1
ATOM 1513 C CA . ALA A 1 192 ? 7.745 -9.188 -12.707 1.00 87.50 192 ALA A CA 1
ATOM 1514 C C . ALA A 1 192 ? 9.262 -9.437 -12.727 1.00 87.50 192 ALA A C 1
ATOM 1516 O O . ALA A 1 192 ? 9.877 -9.359 -13.794 1.00 87.50 192 ALA A O 1
ATOM 1517 N N . LEU A 1 193 ? 9.882 -9.732 -11.580 1.00 90.12 193 LEU A N 1
ATOM 1518 C CA . LEU A 1 193 ? 11.305 -10.088 -11.520 1.00 90.12 193 LEU A CA 1
ATOM 1519 C C . LEU A 1 193 ? 11.561 -11.484 -12.072 1.00 90.12 193 LEU A C 1
ATOM 1521 O O . LEU A 1 193 ? 12.496 -11.664 -12.850 1.00 90.12 193 LEU A O 1
ATOM 1525 N N . ARG A 1 194 ? 10.690 -12.441 -11.752 1.00 92.50 194 ARG A N 1
ATOM 1526 C CA . ARG A 1 194 ? 10.752 -13.786 -12.320 1.00 92.50 194 ARG A CA 1
ATOM 1527 C C . ARG A 1 194 ? 10.599 -13.764 -13.842 1.00 92.50 194 ARG A C 1
ATOM 1529 O O . ARG A 1 194 ? 11.459 -14.286 -14.538 1.00 92.50 194 ARG A O 1
ATOM 1536 N N . GLN A 1 195 ? 9.602 -13.041 -14.355 1.00 93.06 195 GLN A N 1
ATOM 1537 C CA . GLN A 1 195 ? 9.412 -12.837 -15.795 1.00 93.06 195 GLN A CA 1
ATOM 1538 C C . GLN A 1 195 ? 10.647 -12.214 -16.464 1.00 93.06 195 GLN A C 1
ATOM 1540 O O . GLN A 1 195 ? 10.941 -12.497 -17.621 1.00 93.06 195 GLN A O 1
ATOM 1545 N N . THR A 1 196 ? 11.376 -11.354 -15.749 1.00 94.25 196 THR A N 1
ATOM 1546 C CA . THR A 1 196 ? 12.608 -10.745 -16.269 1.00 94.25 196 THR A CA 1
ATOM 1547 C C . THR A 1 196 ? 13.723 -11.767 -16.406 1.00 94.25 196 THR A C 1
ATOM 1549 O O . THR A 1 196 ? 14.434 -11.741 -17.406 1.00 94.25 196 THR A O 1
ATOM 1552 N N . GLN A 1 197 ? 13.861 -12.669 -15.434 1.00 94.38 197 GLN A N 1
ATOM 1553 C CA . GLN A 1 197 ? 14.821 -13.763 -15.516 1.00 94.38 197 GLN A CA 1
ATOM 1554 C C . GLN A 1 197 ? 14.500 -14.684 -16.698 1.00 94.38 197 GLN A C 1
ATOM 1556 O O . GLN A 1 197 ? 15.366 -14.908 -17.537 1.00 94.38 197 GLN A O 1
ATOM 1561 N N . ASP A 1 198 ? 13.238 -15.101 -16.830 1.00 94.88 198 ASP A N 1
ATOM 1562 C CA . ASP A 1 198 ? 12.787 -15.950 -17.939 1.00 94.88 198 ASP A CA 1
ATOM 1563 C C . ASP A 1 198 ? 13.038 -15.277 -19.305 1.00 94.88 198 ASP A C 1
ATOM 1565 O O . ASP A 1 198 ? 13.441 -15.921 -20.274 1.00 94.88 198 ASP A O 1
ATOM 1569 N N . ALA A 1 199 ? 12.843 -13.956 -19.389 1.00 93.88 199 ALA A N 1
ATOM 1570 C CA . ALA A 1 199 ? 13.114 -13.184 -20.598 1.00 93.88 199 ALA A CA 1
ATOM 1571 C C . ALA A 1 199 ? 14.609 -13.101 -20.936 1.00 93.88 199 ALA A C 1
ATOM 1573 O O . ALA A 1 199 ? 14.966 -13.191 -22.108 1.00 93.88 199 ALA A O 1
ATOM 1574 N N . ILE A 1 200 ? 15.479 -12.925 -19.938 1.00 94.88 200 ILE A N 1
ATOM 1575 C CA . ILE A 1 200 ? 16.936 -12.948 -20.131 1.00 94.88 200 ILE A CA 1
ATOM 1576 C C . ILE A 1 200 ? 17.358 -14.318 -20.663 1.00 94.88 200 ILE A C 1
ATOM 1578 O O . ILE A 1 200 ? 18.069 -14.386 -21.665 1.00 94.88 200 ILE A O 1
ATOM 1582 N N . ASP A 1 201 ? 16.862 -15.394 -20.052 1.00 95.06 201 ASP A N 1
ATOM 1583 C CA . ASP A 1 201 ? 17.188 -16.762 -20.451 1.00 95.06 201 ASP A CA 1
ATOM 1584 C C . ASP A 1 201 ? 16.733 -17.047 -21.892 1.00 95.06 201 ASP A C 1
ATOM 1586 O O . ASP A 1 201 ? 17.502 -17.594 -22.683 1.00 95.06 201 ASP A O 1
ATOM 1590 N N . ALA A 1 202 ? 15.536 -16.599 -22.284 1.00 93.38 202 ALA A N 1
ATOM 1591 C CA . ALA A 1 202 ? 15.034 -16.736 -23.654 1.00 93.38 202 ALA A CA 1
ATOM 1592 C C . ALA A 1 202 ? 15.898 -15.980 -24.687 1.00 93.38 202 ALA A C 1
ATOM 1594 O O . ALA A 1 202 ? 16.219 -16.507 -25.756 1.00 93.38 202 ALA A O 1
ATOM 1595 N N . VAL A 1 203 ? 16.336 -14.759 -24.363 1.00 93.44 203 VAL A N 1
ATOM 1596 C CA . VAL A 1 203 ? 17.230 -13.969 -25.230 1.00 93.44 203 VAL A CA 1
ATOM 1597 C C . VAL A 1 203 ? 18.604 -14.644 -25.359 1.00 93.44 203 VAL A C 1
ATOM 1599 O O . VAL A 1 203 ? 19.150 -14.757 -26.463 1.00 93.44 203 VAL A O 1
ATOM 1602 N N . LEU A 1 204 ? 19.141 -15.185 -24.262 1.00 91.62 204 LEU A N 1
ATOM 1603 C CA . LEU A 1 204 ? 20.380 -15.971 -24.278 1.00 91.62 204 LEU A CA 1
ATOM 1604 C C . LEU A 1 204 ? 20.239 -17.251 -25.120 1.00 91.62 204 LEU A C 1
ATOM 1606 O O . LEU A 1 204 ? 21.160 -17.601 -25.865 1.00 91.62 204 LEU A O 1
ATOM 1610 N N . GLN A 1 205 ? 19.073 -17.899 -25.083 1.00 92.38 205 GLN A N 1
ATOM 1611 C CA . GLN A 1 205 ? 18.755 -19.096 -25.871 1.00 92.38 205 GLN A CA 1
ATOM 1612 C C . GLN A 1 205 ? 18.612 -18.843 -27.380 1.00 92.38 205 GLN A C 1
ATOM 1614 O O . GLN A 1 205 ? 18.667 -19.798 -28.151 1.00 92.38 205 GLN A O 1
ATOM 1619 N N . GLY A 1 206 ? 18.493 -17.590 -27.825 1.00 89.31 206 GLY A N 1
ATOM 1620 C CA . GLY A 1 206 ? 18.457 -17.258 -29.255 1.00 89.31 206 GLY A CA 1
ATOM 1621 C C . GLY A 1 206 ? 17.377 -16.266 -29.662 1.00 89.31 206 GLY A C 1
ATOM 1622 O O . GLY A 1 206 ? 17.366 -15.849 -30.819 1.00 89.31 206 GLY A O 1
ATOM 1623 N N . GLU A 1 207 ? 16.488 -15.864 -28.751 1.00 91.12 207 GLU A N 1
ATOM 1624 C CA . GLU A 1 207 ? 15.465 -14.873 -29.075 1.00 91.12 207 GLU A CA 1
ATOM 1625 C C . GLU A 1 207 ? 16.094 -13.505 -29.358 1.00 91.12 207 GLU A C 1
ATOM 1627 O O . GLU A 1 207 ? 16.974 -13.027 -28.639 1.00 91.12 207 GLU A O 1
ATOM 1632 N N . ARG A 1 208 ? 15.621 -12.839 -30.418 1.00 89.12 208 ARG A N 1
ATOM 1633 C CA . ARG A 1 208 ? 16.152 -11.528 -30.825 1.00 89.12 208 ARG A CA 1
ATOM 1634 C C . ARG A 1 208 ? 15.841 -10.448 -29.787 1.00 89.12 208 ARG A C 1
ATOM 1636 O O . ARG A 1 208 ? 16.654 -9.554 -29.552 1.00 89.12 208 ARG A O 1
ATOM 1643 N N . TRP A 1 209 ? 14.642 -10.496 -29.213 1.00 92.31 209 TRP A N 1
ATOM 1644 C CA . TRP A 1 209 ? 14.201 -9.592 -28.158 1.00 92.31 209 TRP A CA 1
ATOM 1645 C C . TRP A 1 209 ? 12.990 -10.158 -27.423 1.00 92.31 209 TRP A C 1
ATOM 1647 O O . TRP A 1 209 ? 12.184 -10.877 -28.007 1.00 92.31 209 TRP A O 1
ATOM 1657 N N . VAL A 1 210 ? 12.830 -9.769 -26.158 1.00 94.56 210 VAL A N 1
ATOM 1658 C CA . VAL A 1 210 ? 11.664 -10.119 -25.339 1.00 94.56 210 VAL A CA 1
ATOM 1659 C C . VAL A 1 210 ? 11.105 -8.865 -24.673 1.00 94.56 210 VAL A C 1
ATOM 1661 O O . VAL A 1 210 ? 11.840 -8.003 -24.182 1.00 94.56 210 VAL A O 1
ATOM 1664 N N . GLU A 1 211 ? 9.779 -8.740 -24.686 1.00 92.94 211 GLU A N 1
ATOM 1665 C CA . GLU A 1 211 ? 9.045 -7.641 -24.063 1.00 92.94 211 GLU A CA 1
ATOM 1666 C C . GLU A 1 211 ? 8.409 -8.079 -22.745 1.00 92.94 211 GLU A C 1
ATOM 1668 O O . GLU A 1 211 ? 7.698 -9.078 -22.681 1.00 92.94 211 GLU A O 1
ATOM 1673 N N . LEU A 1 212 ? 8.654 -7.295 -21.696 1.00 92.44 212 LEU A N 1
ATOM 1674 C CA . LEU A 1 212 ? 8.129 -7.543 -20.358 1.00 92.44 212 LEU A CA 1
ATOM 1675 C C . LEU A 1 212 ? 6.772 -6.863 -20.149 1.00 92.44 212 LEU A C 1
ATOM 1677 O O . LEU A 1 212 ? 6.399 -5.917 -20.854 1.00 92.44 212 LEU A O 1
ATOM 1681 N N . SER A 1 213 ? 6.053 -7.304 -19.118 1.00 90.00 213 SER A N 1
ATOM 1682 C CA . SER A 1 213 ? 4.806 -6.662 -18.692 1.00 90.00 213 SER A CA 1
ATOM 1683 C C . SER A 1 213 ? 5.050 -5.215 -18.220 1.00 90.00 213 SER A C 1
ATOM 1685 O O . SER A 1 213 ? 6.139 -4.894 -17.730 1.00 90.00 213 SER A O 1
ATOM 1687 N N . PRO A 1 214 ? 4.055 -4.310 -18.332 1.00 88.44 214 PRO A N 1
ATOM 1688 C CA . PRO A 1 214 ? 4.149 -2.972 -17.756 1.00 88.44 214 PRO A CA 1
ATOM 1689 C C . PRO A 1 214 ? 4.433 -3.024 -16.255 1.00 88.44 214 PRO A C 1
ATOM 1691 O O . PRO A 1 214 ? 3.738 -3.708 -15.509 1.00 88.44 214 PRO A O 1
ATOM 1694 N N . ALA A 1 215 ? 5.444 -2.279 -15.812 1.00 86.19 215 ALA A N 1
ATOM 1695 C CA . ALA A 1 215 ? 5.914 -2.323 -14.431 1.00 86.19 215 ALA A CA 1
ATOM 1696 C C . ALA A 1 215 ? 6.196 -0.919 -13.893 1.00 86.19 215 ALA A C 1
ATOM 1698 O O . ALA A 1 215 ? 6.420 0.022 -14.658 1.00 86.19 215 ALA A O 1
ATOM 1699 N N . SER A 1 216 ? 6.209 -0.766 -12.567 1.00 88.94 216 SER A N 1
ATOM 1700 C CA . SER A 1 216 ? 6.519 0.511 -11.912 1.00 88.94 216 SER A CA 1
ATOM 1701 C C . SER A 1 216 ? 7.961 0.966 -12.184 1.00 88.94 216 SER A C 1
ATOM 1703 O O . SER A 1 216 ? 8.833 0.164 -12.513 1.00 88.94 216 SER A O 1
ATOM 1705 N N . SER A 1 217 ? 8.253 2.259 -12.011 1.00 86.75 217 SER A N 1
ATOM 1706 C CA . SER A 1 217 ? 9.599 2.814 -12.238 1.00 86.75 217 SER A CA 1
ATOM 1707 C C . SER A 1 217 ? 10.703 2.103 -11.445 1.00 86.75 217 SER A C 1
ATOM 1709 O O . SER A 1 217 ? 11.800 1.911 -11.966 1.00 86.75 217 SER A O 1
ATOM 1711 N N . TYR A 1 218 ? 10.406 1.687 -10.209 1.00 88.06 218 TYR A N 1
ATOM 1712 C CA . TYR A 1 218 ? 11.332 0.945 -9.357 1.00 88.06 218 TYR A CA 1
ATOM 1713 C C . TYR A 1 218 ? 11.662 -0.433 -9.940 1.00 88.06 218 TYR A C 1
ATOM 1715 O O . TYR A 1 218 ? 12.840 -0.765 -10.068 1.00 88.06 218 TYR A O 1
ATOM 1723 N N . ILE A 1 219 ? 10.640 -1.189 -10.354 1.00 91.06 219 ILE A N 1
ATOM 1724 C CA . ILE A 1 219 ? 10.820 -2.517 -10.949 1.00 91.06 219 ILE A CA 1
ATOM 1725 C C . ILE A 1 219 ? 11.562 -2.403 -12.278 1.00 91.06 219 ILE A C 1
ATOM 1727 O O . ILE A 1 219 ? 12.570 -3.0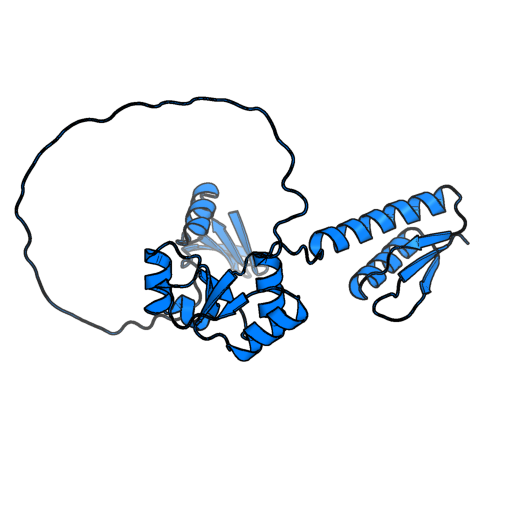71 -12.449 1.00 91.06 219 ILE A O 1
ATOM 1731 N N . ARG A 1 220 ? 11.186 -1.476 -13.170 1.00 92.75 220 ARG A N 1
ATOM 1732 C CA . ARG A 1 220 ? 11.900 -1.272 -14.447 1.00 92.75 220 ARG A CA 1
ATOM 1733 C C . ARG A 1 220 ? 13.389 -0.981 -14.259 1.00 92.75 220 ARG A C 1
ATOM 1735 O O . ARG A 1 220 ? 14.207 -1.449 -15.041 1.00 92.75 220 ARG A O 1
ATOM 1742 N N . ARG A 1 221 ? 13.759 -0.225 -13.217 1.00 92.75 221 ARG A N 1
ATOM 1743 C CA . ARG A 1 221 ? 15.171 0.012 -12.876 1.00 92.75 221 ARG A CA 1
ATOM 1744 C C . ARG A 1 221 ? 15.889 -1.294 -12.531 1.00 92.75 221 ARG A C 1
ATOM 1746 O O . ARG A 1 221 ? 17.007 -1.493 -12.991 1.00 92.75 221 ARG A O 1
ATOM 1753 N N . LEU A 1 222 ? 15.249 -2.161 -11.748 1.00 93.75 222 LEU A N 1
ATOM 1754 C CA . LEU A 1 222 ? 15.793 -3.472 -11.407 1.00 93.75 222 LEU A CA 1
ATOM 1755 C C . LEU A 1 222 ? 15.867 -4.385 -12.642 1.00 93.75 222 LEU A C 1
ATOM 1757 O O . LEU A 1 222 ? 16.889 -5.021 -12.855 1.00 93.75 222 LEU A O 1
ATOM 1761 N N . GLN A 1 223 ? 14.863 -4.349 -13.520 1.00 94.94 223 GLN A N 1
ATOM 1762 C CA . GLN A 1 223 ? 14.864 -5.094 -14.785 1.00 94.94 223 GLN A CA 1
ATOM 1763 C C . GLN A 1 223 ? 16.020 -4.681 -15.704 1.00 94.94 223 GLN A C 1
ATOM 1765 O O . GLN A 1 223 ? 16.745 -5.527 -16.218 1.00 94.94 223 GLN A O 1
ATOM 1770 N N . HIS A 1 224 ? 16.248 -3.374 -15.863 1.00 96.12 224 HIS A N 1
ATOM 1771 C CA . HIS A 1 224 ? 17.402 -2.856 -16.600 1.00 96.12 224 HIS A CA 1
ATOM 1772 C C . HIS A 1 224 ? 18.736 -3.272 -15.963 1.00 96.12 224 HIS A C 1
ATOM 1774 O O . HIS A 1 224 ? 19.700 -3.540 -16.678 1.00 96.12 224 HIS A O 1
ATOM 1780 N N . GLN A 1 225 ? 18.806 -3.320 -14.629 1.00 96.19 225 GLN A N 1
ATOM 1781 C CA . GLN A 1 225 ? 19.996 -3.780 -13.917 1.00 96.19 225 GLN A CA 1
ATOM 1782 C C . GLN A 1 225 ? 20.262 -5.269 -14.174 1.00 96.19 225 GLN A C 1
ATOM 1784 O O . GLN A 1 225 ? 21.400 -5.614 -14.470 1.00 96.19 225 GLN A O 1
ATOM 1789 N N . MET A 1 226 ? 19.234 -6.121 -14.118 1.00 95.12 226 MET A N 1
ATOM 1790 C CA . MET A 1 226 ? 19.350 -7.554 -14.418 1.00 95.12 226 MET A CA 1
ATOM 1791 C C . MET A 1 226 ? 19.793 -7.791 -15.865 1.00 95.12 226 MET A C 1
ATOM 1793 O O . MET A 1 226 ? 20.727 -8.549 -16.098 1.00 95.12 226 MET A O 1
ATOM 1797 N N . ALA A 1 227 ? 19.198 -7.083 -16.832 1.00 94.75 227 ALA A N 1
ATOM 1798 C CA . ALA A 1 227 ? 19.609 -7.174 -18.234 1.00 94.75 227 ALA A CA 1
ATOM 1799 C C . ALA A 1 227 ? 21.085 -6.782 -18.424 1.00 94.75 227 ALA A C 1
ATOM 1801 O O . ALA A 1 227 ? 21.824 -7.496 -19.091 1.00 94.75 227 ALA A O 1
ATOM 1802 N N . ARG A 1 228 ? 21.545 -5.701 -17.772 1.00 94.19 228 ARG A N 1
ATOM 1803 C CA . ARG A 1 228 ? 22.964 -5.300 -17.789 1.00 94.19 228 ARG A CA 1
ATOM 1804 C C . ARG A 1 228 ? 23.895 -6.325 -17.153 1.00 94.19 228 ARG A C 1
ATOM 1806 O O . ARG A 1 228 ? 25.016 -6.459 -17.613 1.00 94.19 228 ARG A O 1
ATOM 1813 N N . GLN A 1 229 ? 23.466 -6.996 -16.085 1.00 94.50 229 GLN A N 1
ATOM 1814 C CA . GLN A 1 229 ? 24.265 -8.042 -15.436 1.00 94.50 229 GLN A CA 1
ATOM 1815 C C . GLN A 1 229 ? 24.448 -9.274 -16.328 1.00 94.50 229 GLN A C 1
ATOM 1817 O O . GLN A 1 229 ? 25.423 -9.994 -16.153 1.00 94.50 229 GLN A O 1
ATOM 1822 N N . ALA A 1 230 ? 23.527 -9.497 -17.265 1.00 91.69 230 ALA A N 1
ATOM 1823 C CA . ALA A 1 230 ? 23.603 -10.543 -18.278 1.00 91.69 230 ALA A CA 1
ATOM 1824 C C . ALA A 1 230 ? 24.205 -10.054 -19.613 1.00 91.69 230 ALA A C 1
ATOM 1826 O O . ALA A 1 230 ? 24.052 -10.734 -20.622 1.00 91.69 230 ALA A O 1
ATOM 1827 N N . ASP A 1 231 ? 24.830 -8.868 -19.635 1.00 93.06 231 ASP A N 1
ATOM 1828 C CA . ASP A 1 231 ? 25.402 -8.228 -20.830 1.00 93.06 231 ASP A CA 1
ATOM 1829 C C . ASP A 1 231 ? 24.398 -8.015 -21.987 1.00 93.06 231 ASP A C 1
ATOM 1831 O O . ASP A 1 231 ? 24.764 -7.971 -23.159 1.00 93.06 231 ASP A O 1
ATOM 1835 N N . LEU A 1 232 ? 23.110 -7.831 -21.666 1.00 93.88 232 LEU A N 1
ATOM 1836 C CA . LEU A 1 232 ? 22.043 -7.572 -22.638 1.00 93.88 232 LEU A CA 1
ATOM 1837 C C . LEU A 1 232 ? 21.658 -6.088 -22.701 1.00 93.88 232 LEU A C 1
ATOM 1839 O O . LEU A 1 232 ? 21.599 -5.371 -21.692 1.00 93.88 232 LEU A O 1
ATOM 1843 N N . GLN A 1 233 ? 21.301 -5.623 -23.901 1.00 93.75 233 GLN A N 1
ATOM 1844 C CA . GLN A 1 233 ? 20.779 -4.271 -24.095 1.00 93.75 233 GLN A CA 1
ATOM 1845 C C . GLN A 1 233 ? 19.305 -4.198 -23.687 1.00 93.75 233 GLN A C 1
ATOM 1847 O O . GLN A 1 233 ? 18.520 -5.113 -23.929 1.00 93.75 233 GLN A O 1
ATOM 1852 N N . SER A 1 234 ? 18.892 -3.090 -23.066 1.00 93.88 234 SER A N 1
ATOM 1853 C CA . SER A 1 234 ? 17.504 -2.916 -22.632 1.00 93.88 234 SER A CA 1
ATOM 1854 C C . SER A 1 234 ? 16.996 -1.490 -22.827 1.00 93.88 234 SER A C 1
ATOM 1856 O O . SER A 1 234 ? 17.652 -0.515 -22.462 1.00 93.88 234 SER A O 1
ATOM 1858 N N . TYR A 1 235 ? 15.778 -1.370 -23.357 1.00 94.50 235 TYR A N 1
ATOM 1859 C CA . TYR A 1 235 ? 15.122 -0.095 -23.648 1.00 94.50 235 TYR A CA 1
ATOM 1860 C C . TYR A 1 235 ? 13.719 -0.062 -23.057 1.00 94.50 235 TYR A C 1
ATOM 1862 O O . TYR A 1 235 ? 12.990 -1.052 -23.079 1.00 94.50 235 TYR A O 1
ATOM 1870 N N . SER A 1 236 ? 13.320 1.091 -22.523 1.00 91.88 236 SER A N 1
ATOM 1871 C CA . SER A 1 236 ? 11.973 1.269 -21.983 1.00 91.88 236 SER A CA 1
ATOM 1872 C C . SER A 1 236 ? 11.064 1.954 -23.000 1.00 91.88 236 SER A C 1
ATOM 1874 O O . SER A 1 236 ? 11.361 3.048 -23.473 1.00 91.88 236 SER A O 1
ATOM 1876 N N . HIS A 1 237 ? 9.925 1.330 -23.294 1.00 90.12 237 HIS A N 1
ATOM 1877 C CA . HIS A 1 237 ? 8.934 1.812 -24.253 1.00 90.12 237 HIS A CA 1
ATOM 1878 C C . HIS A 1 237 ? 7.595 2.117 -23.57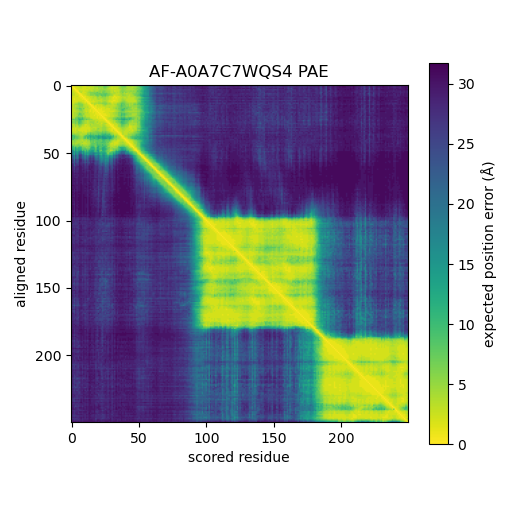7 1.00 90.12 237 HIS A C 1
ATOM 1880 O O . HIS A 1 237 ? 7.188 1.458 -22.618 1.00 90.12 237 HIS A O 1
ATOM 1886 N N . GLY A 1 238 ? 6.887 3.113 -24.114 1.00 88.94 238 GLY A N 1
ATOM 1887 C CA . GLY A 1 238 ? 5.567 3.536 -23.646 1.00 88.94 238 GLY A CA 1
ATOM 1888 C C . GLY A 1 238 ? 5.593 4.709 -22.661 1.00 88.94 238 GLY A C 1
ATOM 1889 O O . GLY A 1 238 ? 6.648 5.234 -22.302 1.00 88.94 238 GLY A O 1
ATOM 1890 N N . LYS A 1 239 ? 4.397 5.130 -22.235 1.00 82.06 239 LYS A N 1
ATOM 1891 C CA . LYS A 1 239 ? 4.177 6.201 -21.251 1.00 82.06 239 LYS A CA 1
ATOM 1892 C C . LYS A 1 239 ? 3.704 5.600 -19.931 1.00 82.06 239 LYS A C 1
ATOM 1894 O O . LYS A 1 239 ? 2.937 4.638 -19.938 1.00 82.06 239 LYS A O 1
ATOM 1899 N N . ASP A 1 240 ? 4.152 6.159 -18.810 1.00 65.38 240 ASP A N 1
ATOM 1900 C CA . ASP A 1 240 ? 3.637 5.777 -17.493 1.00 65.38 240 ASP A CA 1
ATOM 1901 C C . ASP A 1 240 ? 2.111 6.000 -17.442 1.00 65.38 240 ASP A C 1
ATOM 1903 O O . ASP A 1 240 ? 1.642 7.026 -17.942 1.00 65.38 240 ASP A O 1
ATOM 1907 N N . PRO A 1 241 ? 1.318 5.059 -16.887 1.00 74.38 241 PRO A N 1
ATOM 1908 C CA . PRO A 1 241 ? 1.702 3.865 -16.114 1.00 74.38 241 PRO A CA 1
ATOM 1909 C C . PRO A 1 241 ? 1.960 2.585 -16.937 1.00 74.38 241 PRO A C 1
ATOM 1911 O O . PRO A 1 241 ? 2.464 1.611 -16.389 1.00 74.38 241 PRO A O 1
ATOM 1914 N N . ASN A 1 242 ? 1.684 2.577 -18.244 1.00 83.38 242 ASN A N 1
ATOM 1915 C CA . ASN A 1 242 ? 1.789 1.389 -19.110 1.00 83.38 242 ASN A CA 1
ATOM 1916 C C . ASN A 1 242 ? 3.182 1.208 -19.748 1.00 83.38 242 ASN A C 1
ATOM 1918 O O . ASN A 1 242 ? 3.327 0.559 -20.789 1.00 83.38 242 ASN A O 1
ATOM 1922 N N . ARG A 1 243 ? 4.212 1.821 -19.155 1.00 89.44 243 ARG A N 1
ATOM 1923 C CA . ARG A 1 243 ? 5.590 1.769 -19.648 1.00 89.44 243 ARG A CA 1
ATOM 1924 C C . ARG A 1 243 ? 6.242 0.448 -19.244 1.00 89.44 243 ARG A C 1
ATOM 1926 O O . ARG A 1 243 ? 6.117 0.006 -18.103 1.00 89.44 243 ARG A O 1
ATOM 1933 N N . ARG A 1 244 ? 6.957 -0.157 -20.186 1.00 91.19 244 ARG A N 1
ATOM 1934 C CA . ARG A 1 244 ? 7.537 -1.505 -20.093 1.00 91.19 244 ARG A CA 1
ATOM 1935 C C . ARG A 1 244 ? 8.961 -1.539 -20.629 1.00 91.19 244 ARG A C 1
ATOM 1937 O O . ARG A 1 244 ? 9.394 -0.587 -21.279 1.00 91.19 244 ARG A O 1
ATOM 1944 N N . VAL A 1 245 ? 9.688 -2.604 -20.320 1.00 94.44 245 VAL A N 1
ATOM 1945 C 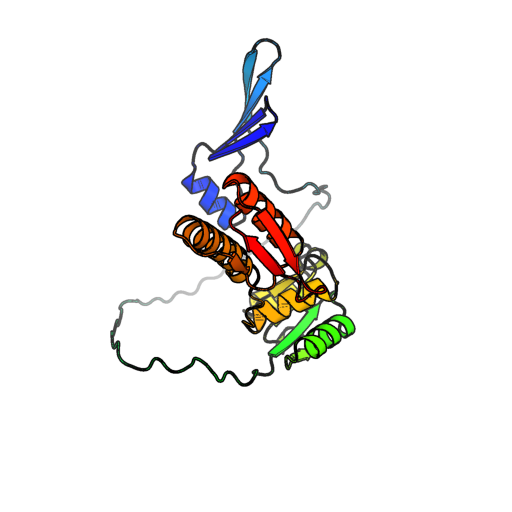CA . VAL A 1 245 ? 11.086 -2.800 -20.724 1.00 94.44 245 VAL A CA 1
ATOM 1946 C C . VAL A 1 245 ? 11.150 -3.895 -21.783 1.00 94.44 245 VAL A C 1
ATOM 1948 O O . VAL A 1 245 ? 10.480 -4.919 -21.666 1.00 94.44 245 VAL A O 1
ATOM 1951 N N . ARG A 1 246 ? 11.941 -3.658 -22.827 1.00 94.69 246 ARG A N 1
ATOM 1952 C CA . ARG A 1 246 ? 12.318 -4.648 -23.834 1.00 94.69 246 ARG A CA 1
ATOM 1953 C C . ARG A 1 246 ? 13.799 -4.950 -23.695 1.00 94.69 246 ARG A C 1
ATOM 1955 O O . ARG A 1 246 ? 14.591 -4.013 -23.574 1.00 94.69 246 ARG A O 1
ATOM 1962 N N . ILE A 1 247 ? 14.141 -6.229 -23.706 1.00 94.88 247 ILE A N 1
ATOM 1963 C CA . ILE A 1 247 ? 15.513 -6.736 -23.643 1.00 94.88 247 ILE A CA 1
ATOM 1964 C C . ILE A 1 247 ? 15.874 -7.264 -25.032 1.00 94.88 247 ILE A C 1
ATOM 1966 O O . ILE A 1 247 ? 15.046 -7.921 -25.659 1.00 94.88 247 ILE A O 1
ATOM 1970 N N . TYR A 1 248 ? 17.072 -6.949 -25.514 1.00 92.69 248 TYR A N 1
ATOM 1971 C CA . TYR A 1 248 ? 17.564 -7.285 -26.848 1.00 92.69 248 TYR A CA 1
ATOM 1972 C C . TYR A 1 248 ? 18.881 -8.052 -26.757 1.00 92.69 248 TYR A C 1
ATOM 1974 O O . TYR A 1 248 ? 19.696 -7.790 -25.866 1.00 92.69 248 TYR A O 1
ATOM 1982 N N . ARG A 1 249 ? 19.091 -8.947 -27.724 1.00 85.75 249 ARG A N 1
ATOM 1983 C CA . ARG A 1 249 ? 20.406 -9.502 -28.052 1.00 85.75 249 ARG A CA 1
ATOM 1984 C C . ARG A 1 249 ? 21.072 -8.597 -29.088 1.00 85.75 249 ARG A C 1
ATOM 1986 O O . ARG A 1 249 ? 20.399 -8.190 -30.036 1.00 85.75 249 ARG A O 1
ATOM 1993 N N . GLU A 1 250 ? 22.339 -8.255 -28.865 1.00 68.62 250 GLU A N 1
ATOM 1994 C CA . GLU A 1 250 ? 23.168 -7.503 -29.823 1.00 68.62 250 GLU A CA 1
ATOM 1995 C C . GLU A 1 250 ? 23.419 -8.301 -31.111 1.00 68.62 250 GLU A C 1
ATOM 1997 O O . GLU A 1 250 ? 23.608 -9.539 -31.015 1.00 68.62 250 GLU A O 1
#